Protein AF-E4XMS1-F1 (afdb_monomer_lite)

Sequence (195 aa):
MADVSLVQVGYAREIDSVFHARCTISLITLDEDVIEHDEHTQIPEIAPVKNILFDCGAAHESKAISETIIAVGRDISCGEQFR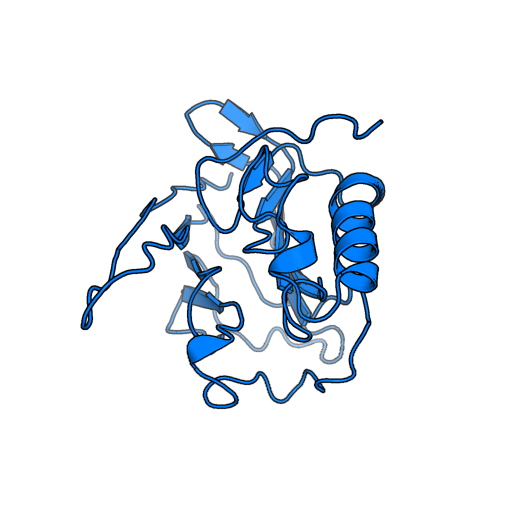NPRMLPSDKAIGACLLRLSNETITIKYITTPGHTGGCCSLIIEGALRFDFKKYDKFAFVGDLWDEKDDESFYKSLSENPEQSVLSRSYIFNTVKPDLIFPGHGPPFAPQKQY

Secondary structure (DSSP, 8-state):
-EE----EE-----SSS-----BEEEEEEEEEEEEE--SS-SS--S--EEEEEEESSS-----EETTEEEEE---GGGTTTT--TTS-TT---SS-EEEEEE-SSEEEEEEE--SSSTT-EEEEEEEEEEETTEEEEEEEEEETTSSSTTGGGTGGGG-S-HHHHHHHHHHIIIII--SEEEESBS--BPPP---

Radius of gyration: 16.03 Å; chains: 1; bounding box: 50×40×39 Å

pLDDT: mean 71.18, std 19.18, range [32.91, 96.38]

Foldseek 3Di:
DWEFDQPDQADADDDDDDDGQRFGKTKTFGPDWKFWDDPVDPDRPDDTAGIEIETLADADDQDPPPNYGYHYFDHVVVPCPHDDPVQDQPDLDAFQFPIWIDDPFKIWTWGDQAKLGSGFIKIKIAGFYDDPNDTFGIEIEGELLPSDPPCVVPSLVSIPHNPSSVVSVCCCVPPVPGQWYRYRHDDIDGDDDDD

Structure (mmCIF, N/CA/C/O backbone):
data_AF-E4XMS1-F1
#
_entry.id   AF-E4XMS1-F1
#
loop_
_atom_site.group_PDB
_atom_site.id
_atom_site.type_symbol
_atom_site.label_atom_id
_atom_site.label_alt_id
_atom_site.label_comp_id
_atom_site.label_asym_id
_atom_site.label_entity_id
_atom_site.label_seq_id
_atom_site.pdbx_PDB_ins_code
_atom_site.Cartn_x
_atom_site.Cartn_y
_atom_site.Cartn_z
_atom_site.occupancy
_atom_site.B_iso_or_equiv
_atom_site.auth_seq_id
_atom_site.auth_comp_id
_atom_site.auth_asym_id
_atom_site.auth_atom_id
_atom_site.pdbx_PDB_model_num
ATOM 1 N N . MET A 1 1 ? -10.081 2.550 17.731 1.00 57.22 1 MET A N 1
ATOM 2 C CA . MET A 1 1 ? -8.685 2.862 17.321 1.00 57.22 1 MET A CA 1
ATOM 3 C C . MET A 1 1 ? -8.200 1.628 16.570 1.00 57.22 1 MET A C 1
ATOM 5 O O . MET A 1 1 ? -8.840 0.597 16.695 1.00 57.22 1 MET A O 1
ATOM 9 N N . ALA A 1 2 ? -7.183 1.697 15.721 1.00 58.81 2 ALA A N 1
ATOM 10 C CA . ALA A 1 2 ? -6.596 0.469 15.187 1.00 58.81 2 ALA A CA 1
ATOM 11 C C . ALA A 1 2 ? -5.117 0.426 15.521 1.00 58.81 2 ALA A C 1
ATOM 13 O O . ALA A 1 2 ? -4.379 1.379 15.246 1.00 58.81 2 ALA A O 1
ATOM 14 N N . ASP A 1 3 ? -4.711 -0.672 16.151 1.00 61.59 3 ASP A N 1
ATOM 15 C CA . ASP A 1 3 ? -3.330 -0.895 16.530 1.00 61.59 3 ASP A CA 1
ATOM 16 C C . ASP A 1 3 ? -2.628 -1.717 15.457 1.00 61.59 3 ASP A C 1
ATOM 18 O O . ASP A 1 3 ? -2.758 -2.937 15.350 1.00 61.59 3 ASP A O 1
ATOM 22 N N . VAL A 1 4 ? -1.856 -1.027 14.630 1.00 58.81 4 VAL A N 1
ATOM 23 C CA . VAL A 1 4 ? -1.115 -1.686 13.566 1.00 58.81 4 VAL A CA 1
ATOM 24 C C . VAL A 1 4 ? 0.176 -2.237 14.159 1.00 58.81 4 VAL A C 1
ATOM 26 O O . VAL A 1 4 ? 1.177 -1.534 14.295 1.00 58.81 4 VAL A O 1
ATOM 29 N N . SER A 1 5 ? 0.145 -3.513 14.531 1.00 57.50 5 SER A N 1
ATOM 30 C CA . SER A 1 5 ? 1.318 -4.234 15.019 1.00 57.50 5 SER A CA 1
ATOM 31 C C . SER A 1 5 ? 2.021 -4.946 13.870 1.00 57.50 5 SER A C 1
ATOM 33 O O . SER A 1 5 ? 1.599 -6.027 13.475 1.00 57.50 5 SER A O 1
ATOM 35 N N . LEU A 1 6 ? 3.130 -4.390 13.368 1.00 55.03 6 LEU A N 1
ATOM 36 C CA . LEU A 1 6 ? 4.002 -5.118 12.441 1.00 55.03 6 LEU A CA 1
ATOM 37 C C . LEU A 1 6 ? 4.484 -6.416 13.098 1.00 55.03 6 LEU A C 1
ATOM 39 O O . LEU A 1 6 ? 5.360 -6.396 13.961 1.00 55.03 6 LEU A O 1
ATOM 43 N N . VAL A 1 7 ? 3.911 -7.546 12.686 1.00 49.44 7 VAL A N 1
ATOM 44 C CA . VAL A 1 7 ? 4.280 -8.856 13.232 1.00 49.44 7 VAL A CA 1
ATOM 45 C C . VAL A 1 7 ? 5.653 -9.311 12.763 1.00 49.44 7 VAL A C 1
ATOM 47 O O . VAL A 1 7 ? 6.316 -10.026 13.512 1.00 49.44 7 VAL A O 1
ATOM 50 N N . GLN A 1 8 ? 6.131 -8.877 11.588 1.00 49.09 8 GLN A N 1
ATOM 51 C CA . GLN A 1 8 ? 7.451 -9.297 11.134 1.00 49.09 8 GLN A CA 1
ATOM 52 C C . GLN A 1 8 ? 8.096 -8.390 10.075 1.00 49.09 8 GLN A C 1
ATOM 54 O O . GLN A 1 8 ? 7.678 -8.328 8.924 1.00 49.09 8 GLN A O 1
ATOM 59 N N . VAL A 1 9 ? 9.233 -7.785 10.426 1.00 48.50 9 VAL A N 1
ATOM 60 C CA . VAL A 1 9 ? 10.194 -7.284 9.434 1.00 48.50 9 VAL A CA 1
ATOM 61 C C . VAL A 1 9 ? 11.164 -8.429 9.111 1.00 48.50 9 VAL A C 1
ATOM 63 O O . VAL A 1 9 ? 12.131 -8.649 9.838 1.00 48.50 9 VA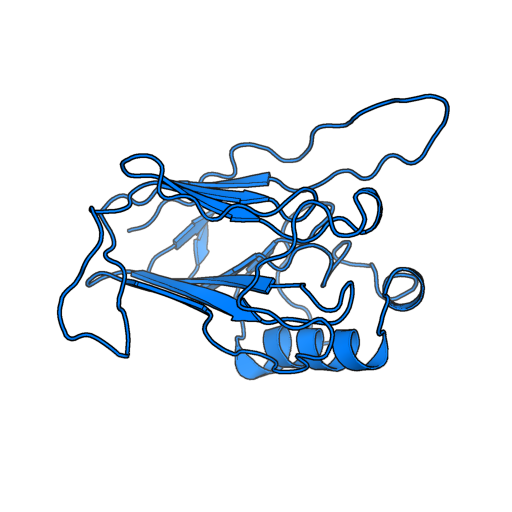L A O 1
ATOM 66 N N . GLY A 1 10 ? 10.881 -9.176 8.038 1.00 39.59 10 GLY A N 1
ATOM 67 C CA . GLY A 1 10 ? 11.810 -10.113 7.394 1.00 39.59 10 GLY A CA 1
ATOM 68 C C . GLY A 1 10 ? 11.642 -11.606 7.712 1.00 39.59 10 GLY A C 1
ATOM 69 O O . GLY A 1 10 ? 11.703 -12.030 8.866 1.00 39.59 10 GLY A O 1
ATOM 70 N N . TYR A 1 11 ? 11.564 -12.432 6.663 1.00 38.59 11 TYR A N 1
ATOM 71 C CA . TYR A 1 11 ? 12.131 -13.787 6.651 1.00 38.59 11 TYR A CA 1
ATOM 72 C C . TYR A 1 11 ? 12.773 -14.077 5.290 1.00 38.59 11 TYR A C 1
ATOM 74 O O . TYR A 1 11 ? 12.266 -13.660 4.254 1.00 38.59 11 TYR A O 1
ATOM 82 N N . ALA A 1 12 ? 13.912 -14.765 5.323 1.00 35.97 12 ALA A N 1
ATOM 83 C CA . ALA A 1 12 ? 14.720 -15.141 4.171 1.00 35.97 12 ALA A CA 1
ATOM 84 C C . ALA A 1 12 ? 14.426 -16.590 3.759 1.00 35.97 12 ALA A C 1
ATOM 86 O O . ALA A 1 12 ? 14.135 -17.429 4.616 1.00 35.97 12 ALA A O 1
ATOM 87 N N . ARG A 1 13 ? 14.591 -16.914 2.472 1.00 34.00 13 ARG A N 1
ATOM 88 C CA . ARG A 1 13 ? 14.768 -18.300 2.026 1.00 34.00 13 ARG A CA 1
ATOM 89 C C . ARG A 1 13 ? 16.042 -18.408 1.197 1.00 34.00 13 ARG A C 1
ATOM 91 O O . ARG A 1 13 ? 16.226 -17.669 0.239 1.00 34.00 13 ARG A O 1
ATOM 98 N N . GLU A 1 14 ? 16.911 -19.328 1.591 1.00 34.19 14 GLU A N 1
ATOM 99 C CA . GLU A 1 14 ? 18.145 -19.669 0.889 1.00 34.19 14 GLU A CA 1
ATOM 100 C C . GLU A 1 14 ? 17.889 -20.917 0.030 1.00 34.19 14 GLU A C 1
ATOM 102 O O . GLU A 1 14 ? 17.485 -21.954 0.559 1.00 34.19 14 GLU A O 1
ATOM 107 N N . ILE A 1 15 ? 18.092 -20.818 -1.287 1.00 37.12 15 ILE A N 1
ATOM 108 C CA . ILE A 1 15 ? 18.309 -21.971 -2.172 1.00 37.12 15 ILE A CA 1
ATOM 109 C C . ILE A 1 15 ? 19.440 -21.580 -3.130 1.00 37.12 15 ILE A C 1
ATOM 111 O O . ILE A 1 15 ? 19.281 -20.673 -3.940 1.00 37.12 15 ILE A O 1
ATOM 115 N N . ASP A 1 16 ? 20.589 -22.238 -2.992 1.00 34.84 16 ASP A N 1
ATOM 116 C CA . ASP A 1 16 ? 21.657 -22.329 -3.996 1.00 34.84 16 ASP A CA 1
ATOM 117 C C . ASP A 1 16 ? 22.182 -21.007 -4.612 1.00 34.84 16 ASP A C 1
ATOM 119 O O . ASP A 1 16 ? 22.499 -20.937 -5.797 1.00 34.84 16 ASP A O 1
ATOM 123 N N . SER A 1 17 ? 22.414 -20.000 -3.760 1.00 42.84 17 SER A N 1
ATOM 124 C CA . SER A 1 17 ? 23.360 -18.870 -3.918 1.00 42.84 17 SER A CA 1
ATOM 125 C C . SER A 1 17 ? 23.110 -17.753 -4.967 1.00 42.84 17 SER A C 1
ATOM 127 O O . SER A 1 17 ? 23.366 -17.949 -6.147 1.00 42.84 17 SER A O 1
ATOM 129 N N . VAL A 1 18 ? 22.792 -16.478 -4.663 1.00 37.78 18 VAL A N 1
ATOM 130 C CA . VAL A 1 18 ? 22.335 -15.733 -3.464 1.00 37.78 18 VAL A CA 1
ATOM 131 C C . VAL A 1 18 ? 21.665 -14.427 -3.972 1.00 37.78 18 VAL A C 1
ATOM 133 O O . VAL A 1 18 ? 22.356 -13.559 -4.503 1.00 37.78 18 VAL A O 1
ATOM 136 N N . PHE A 1 19 ? 20.360 -14.231 -3.749 1.00 32.91 19 PHE A N 1
ATOM 137 C CA . PHE A 1 19 ? 19.740 -12.899 -3.620 1.00 32.91 19 PHE A CA 1
ATOM 138 C C . PHE A 1 19 ? 18.973 -12.890 -2.295 1.00 32.91 19 PHE A C 1
ATOM 140 O O . PHE A 1 19 ? 18.132 -13.753 -2.060 1.00 32.91 19 PHE A O 1
ATOM 147 N N . HIS A 1 20 ? 19.314 -11.969 -1.392 1.00 38.94 20 HIS A N 1
ATOM 148 C CA . HIS A 1 20 ? 18.635 -11.806 -0.105 1.00 38.94 20 HIS A CA 1
ATOM 149 C C . HIS A 1 20 ? 17.681 -10.614 -0.201 1.00 38.94 20 HIS A C 1
ATOM 151 O O . HIS A 1 20 ? 18.044 -9.502 0.178 1.00 38.94 20 HIS A O 1
ATOM 157 N N . ALA A 1 21 ? 16.464 -10.849 -0.689 1.00 42.72 21 ALA A N 1
ATOM 158 C CA . ALA A 1 21 ? 15.380 -9.878 -0.587 1.00 42.72 21 ALA A CA 1
ATOM 159 C C . ALA A 1 21 ? 14.766 -9.979 0.820 1.00 42.72 21 ALA A C 1
ATOM 161 O O . ALA A 1 21 ? 14.276 -11.035 1.222 1.00 42.72 21 ALA A O 1
ATOM 162 N N . ARG A 1 22 ? 14.848 -8.914 1.624 1.00 55.06 22 ARG A N 1
ATOM 163 C CA . ARG A 1 22 ? 14.223 -8.863 2.957 1.00 55.06 22 ARG A CA 1
ATOM 164 C C . ARG A 1 22 ? 12.801 -8.336 2.809 1.00 55.06 22 ARG A C 1
ATOM 166 O O . ARG A 1 22 ? 12.632 -7.127 2.822 1.00 55.06 22 ARG A O 1
ATOM 173 N N . CYS A 1 23 ? 11.801 -9.193 2.629 1.00 61.78 23 CYS A N 1
ATOM 174 C CA . CYS A 1 23 ? 10.417 -8.738 2.426 1.00 61.78 23 CYS A CA 1
ATOM 175 C C . CYS A 1 23 ? 9.747 -8.285 3.739 1.00 61.78 23 CYS A C 1
ATOM 177 O O . CYS A 1 23 ? 9.990 -8.860 4.808 1.00 61.78 23 CYS A O 1
ATOM 179 N N . THR A 1 24 ? 8.884 -7.275 3.656 1.00 66.25 24 THR A N 1
ATOM 180 C CA . THR A 1 24 ? 8.076 -6.758 4.767 1.00 66.25 24 THR A CA 1
ATOM 181 C C . THR A 1 24 ? 6.725 -7.474 4.836 1.00 66.25 24 THR A C 1
ATOM 183 O O . THR A 1 24 ? 5.858 -7.270 3.991 1.00 66.25 24 THR A O 1
ATOM 186 N N . ILE A 1 25 ? 6.488 -8.259 5.891 1.00 67.44 25 ILE A N 1
ATOM 187 C CA . ILE A 1 25 ? 5.172 -8.865 6.142 1.00 67.44 25 ILE A CA 1
ATOM 188 C C . ILE A 1 25 ? 4.492 -8.109 7.281 1.00 67.44 25 ILE A C 1
ATOM 190 O O . ILE A 1 25 ? 4.973 -8.040 8.412 1.00 67.44 25 ILE A O 1
ATOM 194 N N . SER A 1 26 ? 3.336 -7.534 6.991 1.00 71.56 26 SER A N 1
ATOM 195 C CA . SER A 1 26 ? 2.603 -6.700 7.936 1.00 71.56 26 SER A CA 1
ATOM 196 C C . SER A 1 26 ? 1.358 -7.431 8.411 1.00 71.56 26 SER A C 1
ATOM 198 O O . SER A 1 26 ? 0.461 -7.684 7.620 1.00 71.56 26 SER A O 1
ATOM 200 N N . LEU A 1 27 ? 1.269 -7.743 9.704 1.00 73.50 27 LEU A N 1
ATOM 201 C CA . LEU A 1 27 ? -0.032 -8.010 10.313 1.00 73.50 27 LEU A CA 1
ATOM 202 C C . LEU A 1 27 ? -0.633 -6.673 10.745 1.00 73.50 27 LEU A C 1
ATOM 204 O O . LEU A 1 27 ? 0.050 -5.804 11.276 1.00 73.50 27 LEU A O 1
ATOM 208 N N . ILE A 1 28 ? -1.919 -6.505 10.518 1.00 76.06 28 ILE A N 1
ATOM 209 C CA . ILE A 1 28 ? -2.708 -5.388 11.008 1.00 76.06 28 ILE A CA 1
ATOM 210 C C . ILE A 1 28 ? -3.808 -6.001 11.854 1.00 76.06 28 ILE A C 1
ATOM 212 O O . ILE A 1 28 ? -4.595 -6.803 11.353 1.00 76.06 28 ILE A O 1
ATOM 216 N N . THR A 1 29 ? -3.865 -5.627 13.126 1.00 75.88 29 THR A N 1
ATOM 217 C CA . THR A 1 29 ? -4.935 -6.045 14.029 1.00 75.88 29 THR A CA 1
ATOM 218 C C . THR A 1 29 ? -5.820 -4.845 14.314 1.00 75.88 29 THR A C 1
ATOM 220 O O . THR A 1 29 ? -5.353 -3.750 14.618 1.00 75.88 29 THR A O 1
ATOM 223 N N . LEU A 1 30 ? -7.120 -5.037 14.167 1.00 74.56 30 LEU A N 1
ATOM 224 C CA . LEU A 1 30 ? -8.112 -4.004 14.400 1.00 74.56 30 LEU A CA 1
ATOM 225 C C . LEU A 1 30 ? -8.716 -4.212 15.792 1.00 74.56 30 LEU A C 1
ATOM 227 O O . LEU A 1 30 ? -8.985 -5.348 16.195 1.00 74.56 30 LEU A O 1
ATOM 231 N N . ASP A 1 31 ? -8.928 -3.122 16.536 1.00 72.62 31 ASP A N 1
ATOM 232 C CA . ASP A 1 31 ? -9.604 -3.205 17.842 1.00 72.62 31 ASP A CA 1
ATOM 233 C C . ASP A 1 31 ? -11.084 -3.578 17.667 1.00 72.62 31 ASP A C 1
ATOM 235 O O . ASP A 1 31 ? -11.686 -4.222 18.528 1.00 72.62 31 ASP A O 1
ATOM 239 N N . GLU A 1 32 ? -11.651 -3.173 16.533 1.00 74.06 32 GLU A N 1
ATOM 240 C CA . GLU A 1 32 ? -13.040 -3.355 16.143 1.00 74.06 32 GLU A CA 1
ATOM 241 C C . GLU A 1 32 ? -13.106 -4.034 14.782 1.00 74.06 32 GLU A C 1
ATOM 243 O O . GLU A 1 32 ? -12.250 -3.820 13.920 1.00 74.06 32 GLU A O 1
ATOM 248 N N . ASP A 1 33 ? -14.160 -4.814 14.582 1.00 78.50 33 ASP A N 1
ATOM 249 C CA . ASP A 1 33 ? -14.379 -5.503 13.324 1.00 78.50 33 ASP A CA 1
ATOM 250 C C . ASP A 1 33 ? -14.635 -4.504 12.187 1.00 78.50 33 ASP A C 1
ATOM 252 O O . ASP A 1 33 ? -15.257 -3.450 12.370 1.00 78.50 33 ASP A O 1
ATOM 256 N N . VAL A 1 34 ? -14.176 -4.855 10.989 1.00 74.00 34 VAL A N 1
ATOM 257 C CA . VAL A 1 34 ? -14.535 -4.171 9.743 1.00 74.00 34 VAL A CA 1
ATOM 258 C C . VAL A 1 34 ? -15.306 -5.106 8.832 1.00 74.00 34 VAL A C 1
ATOM 260 O O . VAL A 1 34 ? -15.140 -6.326 8.877 1.00 74.00 34 VAL A O 1
ATOM 263 N N . ILE A 1 35 ? -16.154 -4.517 7.996 1.00 77.56 35 ILE A N 1
ATOM 264 C CA . ILE A 1 35 ? -17.028 -5.249 7.084 1.00 77.56 35 ILE A CA 1
ATOM 265 C C . ILE A 1 35 ? -16.657 -4.868 5.655 1.00 77.56 35 ILE A C 1
ATOM 267 O O . ILE A 1 35 ? -16.342 -3.708 5.375 1.00 77.56 35 ILE A O 1
ATOM 271 N N . GLU A 1 36 ? -16.673 -5.851 4.760 1.00 73.75 36 GLU A N 1
ATOM 272 C CA . GLU A 1 36 ? -16.479 -5.620 3.333 1.00 73.75 36 GLU A CA 1
ATOM 273 C C . GLU A 1 36 ? -17.687 -4.919 2.715 1.00 73.75 36 GLU A C 1
ATOM 275 O O . GLU A 1 36 ? -18.839 -5.302 2.930 1.00 73.75 36 GLU A O 1
ATOM 280 N N . HIS A 1 37 ? -17.406 -3.885 1.928 1.00 67.88 37 HIS A N 1
ATOM 281 C CA . HIS A 1 37 ? -18.397 -3.188 1.129 1.00 67.88 37 HIS A CA 1
ATOM 282 C C . HIS A 1 37 ? -18.249 -3.616 -0.329 1.00 67.88 37 HIS A C 1
ATOM 284 O O . HIS A 1 37 ? -17.300 -3.206 -0.997 1.00 67.88 37 HIS A O 1
ATOM 290 N N . ASP A 1 38 ? -19.204 -4.403 -0.825 1.00 59.38 38 ASP A N 1
ATOM 291 C CA . ASP A 1 38 ? -19.369 -4.611 -2.262 1.00 59.38 38 ASP A CA 1
ATOM 292 C C . ASP A 1 38 ? -20.154 -3.420 -2.840 1.00 59.38 38 ASP A C 1
ATOM 294 O O . ASP A 1 38 ? -21.291 -3.147 -2.449 1.00 59.38 38 ASP A O 1
ATOM 298 N N . GLU A 1 39 ? -19.542 -2.670 -3.759 1.00 51.91 39 GLU A N 1
ATOM 299 C CA . GLU A 1 39 ? -20.195 -1.535 -4.424 1.00 51.91 39 GLU A CA 1
ATOM 300 C C . GLU A 1 39 ? -21.323 -1.982 -5.380 1.00 51.91 39 GLU A C 1
ATOM 302 O O . GLU A 1 39 ? -22.143 -1.159 -5.800 1.00 51.91 39 GLU A O 1
ATOM 307 N N . HIS A 1 40 ? -21.414 -3.278 -5.700 1.00 48.06 40 HI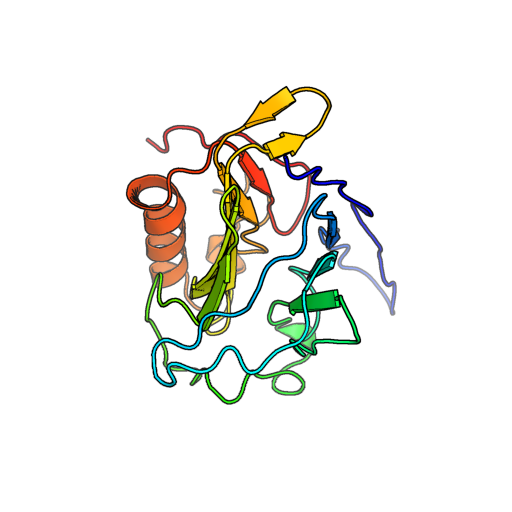S A N 1
ATOM 308 C CA . HIS A 1 40 ? -22.399 -3.856 -6.615 1.00 48.06 40 HIS A CA 1
ATOM 309 C C . HIS A 1 40 ? -23.563 -4.577 -5.925 1.00 48.06 40 HIS A C 1
ATOM 311 O O . HIS A 1 40 ? -24.628 -4.711 -6.534 1.00 48.06 40 HIS A O 1
ATOM 317 N N . THR A 1 41 ? -23.428 -4.981 -4.660 1.00 40.97 41 THR A N 1
ATOM 318 C CA . THR A 1 41 ? -24.507 -5.631 -3.902 1.00 40.97 41 THR A CA 1
ATOM 319 C C . THR A 1 41 ? -24.695 -4.965 -2.543 1.00 40.97 41 THR A C 1
ATOM 321 O O . THR A 1 41 ? -23.795 -4.955 -1.715 1.00 40.97 41 THR A O 1
ATOM 324 N N . GLN A 1 42 ? -25.901 -4.458 -2.261 1.00 39.94 42 GLN A N 1
ATOM 325 C CA . GLN A 1 42 ? -26.274 -3.833 -0.975 1.00 39.94 42 GLN A CA 1
ATOM 326 C C . GLN A 1 42 ? -26.327 -4.814 0.221 1.00 39.94 42 GLN A C 1
ATOM 328 O O . GLN A 1 42 ? -26.972 -4.532 1.230 1.00 39.94 42 GLN A O 1
ATOM 333 N N . ILE A 1 43 ? -25.694 -5.980 0.115 1.00 40.00 43 ILE A N 1
ATOM 334 C CA . ILE A 1 43 ? -25.664 -7.014 1.145 1.00 40.00 43 ILE A CA 1
ATOM 335 C C . ILE A 1 43 ? -24.197 -7.164 1.564 1.00 40.00 43 ILE A C 1
ATOM 337 O O . ILE A 1 43 ? -23.381 -7.518 0.716 1.00 40.00 43 ILE A O 1
ATOM 341 N N . PRO A 1 44 ? -23.831 -6.893 2.830 1.00 47.66 44 PRO A N 1
ATOM 342 C CA . PRO A 1 44 ? -22.494 -7.203 3.314 1.00 47.66 44 PRO A CA 1
ATOM 343 C C . PRO A 1 44 ? -22.379 -8.728 3.389 1.00 47.66 44 PRO A C 1
ATOM 345 O O . PRO A 1 44 ? -22.926 -9.359 4.291 1.00 47.66 44 PRO A O 1
ATOM 348 N N . GLU A 1 45 ? -21.749 -9.336 2.387 1.00 50.28 45 GLU A N 1
ATOM 349 C CA . GLU A 1 45 ? -21.737 -10.794 2.218 1.00 50.28 45 GLU A CA 1
ATOM 350 C C . GLU A 1 45 ? -20.656 -11.506 3.053 1.00 50.28 45 GLU A C 1
ATOM 352 O O . GLU A 1 45 ? -20.493 -12.720 2.943 1.00 50.28 45 GLU A O 1
ATOM 357 N N . ILE A 1 46 ? -19.894 -10.789 3.891 1.00 55.91 46 ILE A N 1
ATOM 358 C CA . ILE A 1 46 ? -18.674 -11.338 4.503 1.00 55.91 46 ILE A CA 1
ATOM 359 C C . ILE A 1 46 ? -18.636 -11.117 6.017 1.00 55.91 46 ILE A C 1
ATOM 361 O O . ILE A 1 46 ? -19.066 -10.091 6.543 1.00 55.91 46 ILE A O 1
ATOM 365 N N . ALA A 1 47 ? -18.130 -12.142 6.709 1.00 61.03 47 ALA A N 1
ATOM 366 C CA . ALA A 1 47 ? -17.922 -12.166 8.149 1.00 61.03 47 ALA A CA 1
ATOM 367 C C . ALA A 1 47 ? -17.021 -11.002 8.611 1.00 61.03 47 ALA A C 1
ATOM 369 O O . ALA A 1 47 ? -16.114 -10.616 7.873 1.00 61.03 47 ALA A O 1
ATOM 370 N N . PRO A 1 48 ? -17.238 -10.469 9.826 1.00 70.19 48 PRO A N 1
ATOM 371 C CA . PRO A 1 48 ? -16.388 -9.432 10.402 1.00 70.19 48 PRO A CA 1
ATOM 372 C C . PRO A 1 48 ? -14.903 -9.804 10.314 1.00 70.19 48 PRO A C 1
ATOM 374 O O . PRO A 1 48 ? -14.514 -10.939 10.599 1.00 70.19 48 PRO A O 1
ATOM 377 N N . VAL A 1 49 ? -14.079 -8.844 9.895 1.00 72.06 49 VAL A N 1
ATOM 378 C CA . VAL A 1 49 ? -12.627 -9.002 9.769 1.00 72.06 49 VAL A CA 1
ATOM 379 C C . VAL A 1 49 ? -11.946 -8.224 10.876 1.00 72.06 49 VAL A C 1
ATOM 381 O O . VAL A 1 49 ? -12.233 -7.049 11.090 1.00 72.06 49 VAL A O 1
ATOM 384 N N . LYS A 1 50 ? -10.995 -8.878 11.537 1.00 76.50 50 LYS A N 1
ATOM 385 C CA . LYS A 1 50 ? -10.235 -8.320 12.653 1.00 76.50 50 LYS A CA 1
ATOM 386 C C . LYS A 1 50 ? -8.736 -8.282 12.395 1.00 76.50 50 LYS A C 1
ATOM 388 O O . LYS A 1 50 ? -8.031 -7.451 12.960 1.00 76.50 50 LYS A O 1
ATOM 393 N N . ASN A 1 51 ? -8.247 -9.167 11.532 1.00 73.44 51 ASN A N 1
ATOM 394 C CA . ASN A 1 51 ? -6.833 -9.278 11.209 1.00 73.44 51 ASN A CA 1
ATOM 395 C C . ASN A 1 51 ? -6.618 -9.142 9.704 1.00 73.44 51 ASN A C 1
ATOM 397 O O . ASN A 1 51 ? -7.388 -9.677 8.908 1.00 73.44 51 ASN A O 1
ATOM 401 N N . ILE A 1 52 ? -5.553 -8.457 9.303 1.00 73.19 52 ILE A N 1
ATOM 402 C CA . ILE A 1 52 ? -5.127 -8.384 7.908 1.00 73.19 52 ILE A CA 1
ATOM 403 C C . ILE A 1 52 ? -3.652 -8.731 7.834 1.00 73.19 52 ILE A C 1
ATOM 405 O O . ILE A 1 52 ? -2.830 -8.046 8.431 1.00 73.19 52 ILE A O 1
ATOM 409 N N . LEU A 1 53 ? -3.314 -9.785 7.103 1.00 71.62 53 LEU A N 1
ATOM 410 C CA . LEU A 1 53 ? -1.938 -10.142 6.793 1.00 71.62 53 LEU A CA 1
ATOM 411 C C . LEU A 1 53 ? -1.601 -9.610 5.403 1.00 71.62 53 LEU A C 1
ATOM 413 O O . LEU A 1 53 ? -2.138 -10.101 4.415 1.00 71.62 53 LEU A O 1
ATOM 417 N N . PHE A 1 54 ? -0.727 -8.613 5.331 1.00 71.75 54 PHE A N 1
ATOM 418 C CA . PHE A 1 54 ? -0.235 -8.037 4.091 1.00 71.75 54 PHE A CA 1
ATOM 419 C C . PHE A 1 54 ? 1.192 -8.507 3.802 1.00 71.75 54 PHE A C 1
ATOM 421 O O . PHE A 1 54 ? 2.103 -8.200 4.570 1.00 71.75 54 PHE A O 1
ATOM 428 N N . ASP A 1 55 ? 1.388 -9.225 2.700 1.00 67.94 55 ASP A N 1
ATOM 429 C CA . ASP A 1 55 ? 2.708 -9.662 2.237 1.00 67.94 55 ASP A CA 1
ATOM 430 C C . ASP A 1 55 ? 3.020 -8.997 0.892 1.00 67.94 55 ASP A C 1
ATOM 432 O O . ASP A 1 55 ? 2.319 -9.179 -0.106 1.00 67.94 55 ASP A O 1
ATOM 436 N N . CYS A 1 56 ? 4.061 -8.172 0.874 1.00 58.72 56 CYS A N 1
ATOM 437 C CA . CYS A 1 56 ? 4.489 -7.482 -0.332 1.00 58.72 56 CYS A CA 1
ATOM 438 C C . CYS A 1 56 ? 5.283 -8.358 -1.306 1.00 58.72 56 CYS A C 1
ATOM 440 O O . CYS A 1 56 ? 5.368 -7.986 -2.473 1.00 58.72 56 CYS A O 1
ATOM 442 N N . GLY A 1 57 ? 5.847 -9.480 -0.844 1.00 48.97 57 GLY A N 1
ATOM 443 C CA . GLY A 1 57 ? 6.909 -10.205 -1.537 1.00 48.97 57 GLY A CA 1
ATOM 444 C C . GLY A 1 57 ? 6.582 -11.627 -1.998 1.00 48.97 57 GLY A C 1
ATOM 445 O O . GLY A 1 57 ? 7.420 -12.207 -2.680 1.00 48.97 57 GLY A O 1
ATOM 446 N N . ALA A 1 58 ? 5.429 -12.226 -1.666 1.00 40.97 58 ALA A N 1
ATOM 447 C CA . ALA A 1 58 ? 5.146 -13.605 -2.095 1.00 40.97 58 ALA A CA 1
ATOM 448 C C . ALA A 1 58 ? 3.658 -14.016 -2.129 1.00 40.97 58 ALA A C 1
ATOM 450 O O . ALA A 1 58 ? 3.096 -14.337 -1.096 1.00 40.97 58 ALA A O 1
ATOM 451 N N . ALA A 1 59 ? 3.103 -14.195 -3.339 1.00 34.94 59 ALA A N 1
ATOM 452 C CA . ALA A 1 59 ? 1.960 -15.065 -3.703 1.00 34.94 59 ALA A CA 1
ATOM 453 C C . ALA A 1 59 ? 0.515 -14.696 -3.260 1.00 34.94 59 ALA A C 1
ATOM 455 O O . ALA A 1 59 ? 0.114 -14.843 -2.110 1.00 34.94 59 ALA A O 1
ATOM 456 N N . HIS A 1 60 ? -0.341 -14.357 -4.235 1.00 36.72 60 HIS A N 1
ATOM 457 C CA . HIS A 1 60 ? -1.775 -14.125 -4.039 1.00 36.72 60 HIS A CA 1
ATOM 458 C C . HIS A 1 60 ? -2.564 -15.360 -3.555 1.00 36.72 60 HIS A C 1
ATOM 460 O O . HIS A 1 60 ? -2.658 -16.374 -4.243 1.00 36.72 60 HIS A O 1
ATOM 466 N N . GLU A 1 61 ? -3.296 -15.170 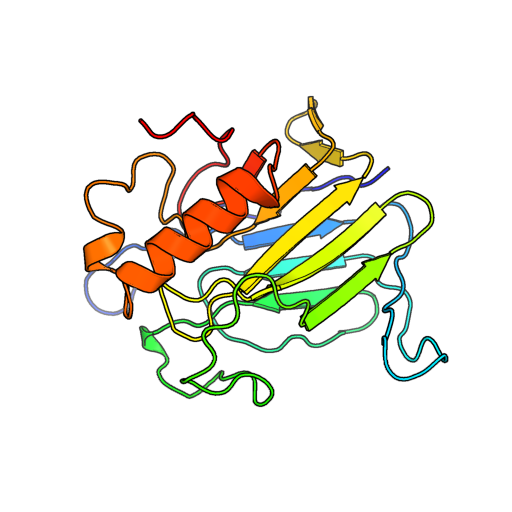-2.461 1.00 35.78 61 GLU A N 1
ATOM 467 C CA . GLU A 1 61 ? -4.710 -15.527 -2.311 1.00 35.78 61 GLU A CA 1
ATOM 468 C C . GLU A 1 61 ? -5.277 -14.554 -1.270 1.00 35.78 61 GLU A C 1
ATOM 470 O O . GLU A 1 61 ? -4.872 -14.601 -0.109 1.00 35.78 61 GLU A O 1
ATOM 475 N N . SER A 1 62 ? -6.205 -13.663 -1.645 1.00 41.94 62 SER A N 1
ATOM 476 C CA . SER A 1 62 ? -6.985 -12.958 -0.627 1.00 41.94 62 SER A CA 1
ATOM 477 C C . SER A 1 62 ? -8.107 -13.851 -0.153 1.00 41.94 62 SER A C 1
ATOM 479 O O . SER A 1 62 ? -9.231 -13.798 -0.650 1.00 41.94 62 SER A O 1
ATOM 481 N N . LYS A 1 63 ? -7.769 -14.741 0.772 1.00 40.84 63 LYS A N 1
ATOM 482 C CA . LYS A 1 63 ? -8.744 -15.610 1.402 1.00 40.84 63 LYS A CA 1
ATOM 483 C C . LYS A 1 63 ? -9.093 -15.035 2.758 1.00 40.84 63 LYS A C 1
ATOM 485 O O . LYS A 1 63 ? -8.231 -14.930 3.628 1.00 40.84 63 LYS A O 1
ATOM 490 N N . ALA A 1 64 ? -10.364 -14.685 2.930 1.00 42.78 64 ALA A N 1
ATOM 491 C CA . ALA A 1 64 ? -10.919 -14.522 4.258 1.00 42.78 64 ALA A CA 1
ATOM 492 C C . ALA A 1 64 ? -10.885 -15.902 4.940 1.00 42.78 64 ALA A C 1
ATOM 494 O O . ALA A 1 64 ? -11.700 -16.776 4.641 1.00 42.78 64 ALA A O 1
ATOM 495 N N . ILE A 1 65 ? -9.897 -16.142 5.799 1.00 43.56 65 ILE A N 1
ATOM 496 C CA . ILE A 1 65 ? -9.871 -17.310 6.682 1.00 43.56 65 ILE A CA 1
ATOM 497 C C . ILE A 1 65 ? -10.392 -16.784 8.010 1.00 43.56 65 ILE A C 1
ATOM 499 O O . ILE A 1 65 ? -9.670 -16.044 8.663 1.00 43.56 65 ILE A O 1
ATOM 503 N N . SER A 1 66 ? -11.665 -17.069 8.316 1.00 48.03 66 SER A N 1
ATOM 504 C CA . SER A 1 66 ? -12.418 -16.656 9.521 1.00 48.03 66 SER A CA 1
ATOM 505 C C . SER A 1 66 ? -11.768 -15.527 10.345 1.00 48.03 66 SER A C 1
ATOM 507 O O . SER A 1 66 ? -10.823 -15.776 11.093 1.00 48.03 66 SER A O 1
ATOM 509 N N . GLU A 1 67 ? -12.292 -14.304 10.213 1.00 56.56 67 GLU A N 1
ATOM 510 C CA . GLU A 1 67 ? -11.810 -13.064 10.860 1.00 56.56 67 GLU A CA 1
ATOM 511 C C . GLU A 1 67 ? -10.465 -12.508 10.350 1.00 56.56 67 GLU A C 1
ATOM 513 O O . GLU A 1 67 ? -10.017 -11.462 10.828 1.00 56.56 67 GLU A O 1
ATOM 518 N N . THR A 1 68 ? -9.822 -13.149 9.367 1.00 55.97 68 THR A N 1
ATOM 519 C CA . THR A 1 68 ? -8.543 -12.693 8.794 1.00 55.97 68 THR A CA 1
ATOM 520 C C . THR A 1 68 ? -8.622 -12.518 7.285 1.00 55.97 68 THR A C 1
ATOM 522 O O . THR A 1 68 ? -8.980 -13.463 6.590 1.00 55.97 68 THR A O 1
ATOM 525 N N . ILE A 1 69 ? -8.218 -11.356 6.767 1.00 63.53 69 ILE A N 1
ATOM 526 C CA . ILE A 1 69 ? -7.945 -11.150 5.340 1.00 63.53 69 ILE A CA 1
ATOM 527 C C . ILE A 1 69 ? -6.455 -11.315 5.079 1.00 63.53 69 ILE A C 1
ATOM 529 O O . ILE A 1 69 ? -5.617 -10.727 5.753 1.00 63.53 69 ILE A O 1
ATOM 533 N N . ILE A 1 70 ? -6.124 -12.091 4.061 1.00 57.94 70 ILE A N 1
ATOM 534 C CA . ILE A 1 70 ? -4.769 -12.175 3.522 1.00 57.94 70 ILE A CA 1
ATOM 535 C C . ILE A 1 70 ? -4.732 -11.244 2.298 1.00 57.94 70 ILE A C 1
ATOM 537 O O . ILE A 1 70 ? -5.652 -11.255 1.492 1.00 57.94 70 ILE A O 1
ATOM 541 N N . ALA A 1 71 ? -3.757 -10.353 2.174 1.00 58.44 71 ALA A N 1
ATOM 542 C CA . ALA A 1 71 ? -3.645 -9.398 1.070 1.00 58.44 71 ALA A CA 1
ATOM 543 C C . ALA A 1 71 ? -2.211 -9.433 0.551 1.00 58.44 71 ALA A C 1
ATOM 545 O O . ALA A 1 71 ? -1.292 -9.006 1.236 1.00 58.44 71 ALA A O 1
ATOM 546 N N . VAL A 1 72 ? -1.995 -9.991 -0.636 1.00 56.22 72 VAL A N 1
ATOM 547 C CA . VAL A 1 72 ? -0.643 -10.390 -1.046 1.00 56.22 72 VAL A CA 1
ATOM 548 C C . VAL A 1 72 ? -0.320 -9.914 -2.454 1.00 56.22 72 VAL A C 1
ATOM 550 O O . VAL A 1 72 ? -1.200 -9.895 -3.318 1.00 56.22 72 VAL A O 1
ATOM 553 N N . GLY A 1 73 ? 0.925 -9.484 -2.661 1.00 49.03 73 GLY A N 1
ATOM 554 C CA . GLY A 1 73 ? 1.472 -9.049 -3.946 1.00 49.03 73 GLY A CA 1
ATOM 555 C C . GLY A 1 73 ? 1.872 -10.193 -4.891 1.00 49.03 73 GLY A C 1
ATOM 556 O O . GLY A 1 73 ? 1.808 -11.378 -4.555 1.00 49.03 73 GLY A O 1
ATOM 557 N N . ARG A 1 74 ? 2.306 -9.821 -6.103 1.00 51.34 74 ARG A N 1
ATOM 558 C CA . ARG A 1 74 ? 2.830 -10.746 -7.119 1.00 51.34 74 ARG A CA 1
ATOM 559 C C . ARG A 1 74 ? 4.350 -10.850 -7.008 1.00 51.34 74 ARG A C 1
ATOM 561 O O . ARG A 1 74 ? 5.029 -9.848 -7.191 1.00 51.34 74 ARG A O 1
ATOM 568 N N . ASP A 1 75 ? 4.857 -12.071 -6.844 1.00 52.66 75 ASP A N 1
ATOM 569 C CA . ASP A 1 75 ? 6.282 -12.389 -6.984 1.00 52.66 75 ASP A CA 1
ATOM 570 C C . ASP A 1 75 ? 6.591 -12.825 -8.427 1.00 52.66 75 ASP A C 1
ATOM 572 O O . ASP A 1 75 ? 6.050 -13.822 -8.921 1.00 52.66 75 ASP A O 1
ATOM 576 N N . ILE A 1 76 ? 7.469 -12.077 -9.103 1.00 50.53 76 ILE A N 1
ATOM 577 C CA . ILE A 1 76 ? 7.924 -12.360 -10.474 1.00 50.53 76 ILE A CA 1
ATOM 578 C C . ILE A 1 76 ? 8.621 -13.727 -10.550 1.00 50.53 76 ILE A C 1
ATOM 580 O O . ILE A 1 76 ? 8.490 -14.433 -11.554 1.00 50.53 76 ILE A O 1
ATOM 584 N N . SER A 1 77 ? 9.315 -14.144 -9.486 1.00 49.41 77 SER A N 1
ATOM 585 C CA . SER A 1 77 ? 10.064 -15.404 -9.438 1.00 49.41 77 SER A CA 1
ATOM 586 C C . SER A 1 77 ? 9.160 -16.643 -9.507 1.00 49.41 77 SER A C 1
ATOM 588 O O . SER A 1 77 ? 9.587 -17.703 -9.967 1.00 49.41 77 SER A O 1
ATOM 590 N N . CYS A 1 78 ? 7.880 -16.491 -9.148 1.00 43.12 78 CYS A N 1
ATOM 591 C CA . CYS A 1 78 ? 6.867 -17.548 -9.183 1.00 43.12 78 CYS A CA 1
ATOM 592 C C . CYS A 1 78 ? 6.000 -17.544 -10.468 1.00 43.12 78 CYS A C 1
ATOM 594 O O . CYS A 1 78 ? 5.084 -18.361 -10.611 1.00 43.12 78 CYS A O 1
ATOM 596 N N . GLY A 1 79 ? 6.265 -16.650 -11.429 1.00 51.22 79 GLY A N 1
ATOM 597 C CA . GLY A 1 79 ? 5.589 -16.620 -12.733 1.00 51.22 79 GLY A CA 1
ATOM 598 C C . GLY A 1 79 ? 4.081 -16.309 -12.674 1.00 51.22 79 GLY A C 1
ATOM 599 O O . GLY A 1 79 ? 3.661 -15.272 -12.161 1.00 51.22 79 GLY A O 1
ATOM 600 N N . GLU A 1 80 ? 3.248 -17.171 -13.273 1.00 52.09 80 GLU A N 1
ATOM 601 C CA . GLU A 1 80 ? 1.774 -17.027 -13.323 1.00 52.09 80 GLU A CA 1
ATOM 602 C C . GLU A 1 80 ? 1.044 -17.814 -12.213 1.00 52.09 80 GLU A C 1
ATOM 604 O O . GLU A 1 80 ? -0.185 -17.788 -12.159 1.00 52.09 80 GLU A O 1
ATOM 609 N N . GLN A 1 81 ? 1.761 -18.527 -11.331 1.00 45.72 81 GLN A N 1
ATOM 610 C CA . GLN A 1 81 ? 1.157 -19.486 -10.387 1.00 45.72 81 GLN A CA 1
ATOM 611 C C . GLN A 1 81 ? 0.163 -18.870 -9.394 1.00 45.72 81 GLN A C 1
ATOM 613 O O . GLN A 1 81 ? -0.717 -19.575 -8.911 1.00 45.72 81 GLN A O 1
ATOM 618 N N . PHE A 1 82 ? 0.264 -17.568 -9.125 1.00 47.88 82 PHE A N 1
ATOM 619 C CA . PHE A 1 82 ? -0.542 -16.890 -8.113 1.00 47.88 82 PHE A CA 1
ATOM 620 C C . PHE A 1 82 ? -1.248 -15.654 -8.667 1.00 47.88 82 PHE A C 1
ATOM 622 O O . PHE A 1 82 ? -1.291 -14.630 -8.018 1.00 47.88 82 PHE A O 1
ATOM 629 N N . ARG A 1 83 ? -1.763 -15.663 -9.893 1.00 45.88 83 ARG A N 1
ATOM 630 C CA . ARG A 1 83 ? -2.382 -14.460 -10.475 1.00 45.88 83 ARG A CA 1
ATOM 631 C C . ARG A 1 83 ? -3.817 -14.235 -9.972 1.00 45.88 83 ARG A C 1
ATOM 633 O O . ARG A 1 83 ? -4.647 -15.133 -10.089 1.00 45.88 83 ARG A O 1
ATOM 640 N N . ASN A 1 84 ? -4.149 -13.019 -9.511 1.00 50.84 84 ASN A N 1
ATOM 641 C CA . ASN A 1 84 ? -5.548 -12.638 -9.262 1.00 50.84 84 ASN A CA 1
ATOM 642 C C . ASN A 1 84 ? -6.329 -12.640 -10.594 1.00 50.84 84 ASN A C 1
ATOM 644 O O . ASN A 1 84 ? -6.014 -11.840 -11.477 1.00 50.84 84 ASN A O 1
ATOM 648 N N . PRO A 1 85 ? -7.361 -13.487 -10.765 1.00 52.94 85 PRO A N 1
ATOM 649 C CA . PRO A 1 85 ? -8.073 -13.611 -12.035 1.00 52.94 85 PRO A CA 1
ATOM 650 C C . PRO A 1 85 ? -8.875 -12.356 -12.411 1.00 52.94 85 PRO A C 1
ATOM 652 O O . PRO A 1 85 ? -9.202 -12.187 -13.585 1.00 52.94 85 PRO A O 1
ATOM 655 N N . ARG A 1 86 ? -9.180 -11.469 -11.448 1.00 51.44 86 ARG A N 1
ATOM 656 C CA . ARG A 1 86 ? -9.849 -10.179 -11.699 1.00 51.44 86 ARG A CA 1
ATOM 657 C C . ARG A 1 86 ? -8.914 -9.140 -12.324 1.00 51.44 86 ARG A C 1
ATOM 659 O O . ARG A 1 86 ? -9.401 -8.200 -12.940 1.00 51.44 86 ARG A O 1
ATOM 666 N N . MET A 1 87 ? -7.597 -9.312 -12.194 1.00 48.94 87 MET A N 1
ATOM 667 C CA . MET A 1 87 ? -6.600 -8.423 -12.787 1.00 48.94 87 MET A CA 1
ATOM 668 C C . MET A 1 87 ? -6.042 -9.039 -14.069 1.00 48.94 87 MET A C 1
ATOM 670 O O . MET A 1 87 ? -5.404 -10.099 -14.076 1.00 48.94 87 MET A O 1
ATOM 674 N N . LEU A 1 88 ? -6.279 -8.361 -15.190 1.00 51.25 88 LEU A N 1
ATOM 675 C CA . LEU A 1 88 ? -5.629 -8.716 -16.445 1.00 51.25 88 LEU A CA 1
ATOM 676 C C . LEU A 1 88 ? -4.183 -8.169 -16.437 1.00 51.25 88 LEU A C 1
ATOM 678 O O . LEU A 1 88 ? -3.968 -7.068 -15.948 1.00 51.25 88 LEU A O 1
ATOM 682 N N . PRO A 1 89 ? -3.191 -8.866 -17.023 1.00 47.59 89 PRO A N 1
ATOM 683 C CA . PRO A 1 89 ? -1.793 -8.433 -17.139 1.00 47.59 89 PRO A CA 1
ATOM 684 C C . PRO A 1 89 ? -1.622 -7.097 -17.866 1.00 47.59 89 PRO A C 1
ATOM 686 O O . PRO A 1 89 ? -0.551 -6.502 -17.843 1.00 47.59 89 PRO A O 1
ATOM 689 N N . SER A 1 90 ? -2.677 -6.648 -18.547 1.00 51.25 90 SER A N 1
ATOM 690 C CA . SER A 1 90 ? -2.774 -5.369 -19.238 1.00 51.25 90 SER A CA 1
ATOM 691 C C . SER A 1 90 ? -3.472 -4.275 -18.425 1.00 51.25 90 SER A C 1
ATOM 693 O O . SER A 1 90 ? -3.657 -3.181 -18.958 1.00 51.25 90 SER A O 1
ATOM 695 N N . ASP A 1 91 ? -3.923 -4.551 -17.199 1.00 60.84 91 ASP A N 1
ATOM 696 C CA . ASP A 1 91 ? -4.597 -3.558 -16.373 1.00 60.84 91 ASP A CA 1
ATOM 697 C C . ASP A 1 91 ? -3.580 -2.532 -15.860 1.00 60.84 91 ASP A C 1
ATOM 699 O O . ASP A 1 91 ? -2.662 -2.832 -15.099 1.00 60.84 91 ASP A O 1
ATOM 703 N N . LYS A 1 92 ? -3.720 -1.306 -16.363 1.00 68.94 92 LYS A N 1
ATOM 704 C CA . LYS A 1 92 ? -2.895 -0.146 -16.015 1.00 68.94 92 LYS A CA 1
ATOM 705 C C . LYS A 1 92 ? -3.648 0.820 -15.105 1.00 68.94 92 LYS A C 1
ATOM 707 O O . LYS A 1 92 ? -3.196 1.953 -14.925 1.00 68.94 92 LYS A O 1
ATOM 712 N N . ALA A 1 93 ? -4.813 0.433 -14.584 1.00 84.75 93 ALA A N 1
ATOM 713 C CA . ALA A 1 93 ? -5.557 1.282 -13.674 1.00 84.75 93 ALA A CA 1
ATOM 714 C C . ALA A 1 93 ? -4.708 1.546 -12.428 1.00 84.75 93 ALA A C 1
ATOM 716 O O . ALA A 1 93 ? -4.205 0.621 -11.794 1.00 84.75 93 ALA A O 1
ATOM 717 N N . ILE A 1 94 ? -4.540 2.817 -12.078 1.00 90.00 94 ILE A N 1
ATOM 718 C CA . ILE A 1 94 ? -3.876 3.232 -10.843 1.00 90.00 94 ILE A CA 1
ATOM 719 C C . ILE A 1 94 ? -4.960 3.707 -9.885 1.00 90.00 94 ILE A C 1
ATOM 721 O O . ILE A 1 94 ? -5.769 4.563 -10.244 1.00 90.00 94 ILE A O 1
ATOM 725 N N . GLY A 1 95 ? -4.964 3.165 -8.670 1.00 88.81 95 GLY A N 1
ATOM 726 C CA . GLY A 1 95 ? -5.903 3.555 -7.626 1.00 88.81 95 GLY A CA 1
ATOM 727 C C . GLY A 1 95 ? -7.295 2.942 -7.755 1.00 88.81 95 GLY A C 1
ATOM 728 O O . GLY A 1 95 ? -8.201 3.383 -7.049 1.00 88.81 95 GLY A O 1
ATOM 729 N N . ALA A 1 96 ? -7.494 1.949 -8.630 1.00 86.38 96 ALA A N 1
ATOM 730 C CA . ALA A 1 96 ? -8.756 1.220 -8.675 1.00 86.38 96 ALA A CA 1
ATOM 731 C C . ALA A 1 96 ? -8.919 0.430 -7.373 1.00 86.38 96 ALA A C 1
ATOM 733 O O . ALA A 1 96 ? -8.008 -0.289 -6.967 1.00 86.38 96 ALA A O 1
ATOM 734 N N . CYS A 1 97 ? -10.061 0.592 -6.706 1.00 84.38 97 CYS A N 1
ATOM 735 C CA . CYS A 1 97 ? -10.352 -0.069 -5.440 1.00 84.38 97 CYS A CA 1
ATOM 736 C C . CYS A 1 97 ? -10.828 -1.498 -5.710 1.00 84.38 97 CYS A C 1
ATOM 738 O O . CYS A 1 97 ? -11.906 -1.698 -6.260 1.00 84.38 97 CYS A O 1
ATOM 740 N N . LEU A 1 98 ? -10.008 -2.482 -5.348 1.00 75.94 98 LEU A N 1
ATOM 741 C CA . LEU A 1 98 ? -10.307 -3.906 -5.508 1.00 75.94 98 LEU A CA 1
ATOM 742 C C . LEU A 1 98 ? -11.086 -4.472 -4.320 1.00 75.94 98 LEU A C 1
ATOM 744 O O . LEU A 1 98 ? -11.826 -5.440 -4.474 1.00 75.94 98 LEU A O 1
ATOM 748 N N . LEU A 1 99 ? -10.869 -3.889 -3.141 1.00 75.44 99 LEU A N 1
ATOM 749 C CA . LEU A 1 99 ? -11.506 -4.260 -1.886 1.00 75.44 99 LEU A CA 1
ATOM 750 C C . LEU A 1 99 ? -11.605 -3.022 -1.001 1.00 75.44 99 LEU A C 1
ATOM 752 O O . LEU A 1 99 ? -10.625 -2.285 -0.849 1.00 75.44 99 LEU A O 1
ATOM 756 N N . ARG A 1 100 ? -12.763 -2.836 -0.369 1.00 84.06 100 ARG A N 1
ATOM 757 C CA . ARG A 1 100 ? -12.974 -1.813 0.649 1.00 84.06 100 ARG A CA 1
ATOM 758 C C . ARG A 1 100 ? -13.576 -2.431 1.901 1.00 84.06 100 ARG A C 1
ATOM 760 O O . ARG A 1 100 ? -14.658 -3.003 1.845 1.00 84.06 100 ARG A O 1
ATOM 767 N N . LEU A 1 101 ? -12.906 -2.238 3.030 1.00 83.00 101 LEU A N 1
ATOM 768 C CA . LEU A 1 101 ? -13.424 -2.572 4.352 1.00 83.00 101 LEU A CA 1
ATOM 769 C C . LEU A 1 101 ? -13.574 -1.291 5.157 1.00 83.00 101 LEU A C 1
ATOM 771 O O . LEU A 1 101 ? -12.702 -0.420 5.097 1.00 83.00 101 LEU A O 1
ATOM 775 N N . SER A 1 102 ? -14.635 -1.164 5.937 1.00 85.25 102 SER A N 1
ATOM 776 C CA . SER A 1 102 ? -14.731 -0.052 6.880 1.00 85.25 102 SER A CA 1
ATOM 777 C C . SER A 1 102 ? -15.613 -0.362 8.078 1.00 85.25 102 SER A C 1
ATOM 779 O O . SER A 1 102 ? -16.410 -1.298 8.073 1.00 85.25 102 SER A O 1
ATOM 781 N N . ASN A 1 103 ? -15.443 0.461 9.105 1.00 83.81 103 ASN A N 1
ATOM 782 C CA . ASN A 1 103 ? -16.404 0.679 10.178 1.00 83.81 103 ASN A CA 1
ATOM 783 C C . ASN A 1 103 ? -16.495 2.196 10.454 1.00 83.81 103 ASN A C 1
ATOM 785 O O . ASN A 1 103 ? -16.100 3.005 9.612 1.00 83.81 103 ASN A O 1
ATOM 789 N N . GLU A 1 104 ? -17.018 2.601 11.613 1.00 82.75 104 GLU A N 1
ATOM 790 C CA . GLU A 1 104 ? -17.170 4.021 11.968 1.00 82.75 104 GLU A CA 1
ATOM 791 C C . GLU A 1 104 ? -15.838 4.774 12.140 1.00 82.75 104 GLU A C 1
ATOM 793 O O . GLU A 1 104 ? -15.809 6.001 12.036 1.00 82.75 104 GLU A O 1
ATOM 798 N N . THR A 1 105 ? -14.733 4.070 12.407 1.00 82.56 105 THR A N 1
ATOM 799 C CA . THR A 1 105 ? -13.453 4.679 12.810 1.00 82.56 105 THR A CA 1
ATOM 800 C C . THR A 1 105 ? -12.285 4.393 11.870 1.00 82.56 105 THR A C 1
ATOM 802 O O . THR A 1 105 ? -11.282 5.112 11.924 1.00 82.56 105 THR A O 1
ATOM 805 N N . ILE A 1 106 ? -12.397 3.383 11.002 1.00 86.62 106 ILE A N 1
ATOM 806 C CA . ILE A 1 106 ? -11.346 2.999 10.059 1.00 86.62 106 ILE A CA 1
ATOM 807 C C . ILE A 1 106 ? -11.904 2.679 8.671 1.00 86.62 106 ILE A C 1
ATOM 809 O O . ILE A 1 106 ? -12.996 2.135 8.511 1.00 86.62 106 ILE A O 1
ATOM 813 N N . THR A 1 107 ? -11.122 3.000 7.646 1.00 90.25 107 THR A N 1
ATOM 814 C CA . THR A 1 107 ? -11.326 2.570 6.265 1.00 90.25 107 THR A CA 1
ATOM 815 C C . THR A 1 107 ? -10.055 1.919 5.743 1.00 90.25 107 THR A C 1
ATOM 817 O O . THR A 1 107 ? -8.959 2.451 5.896 1.00 90.25 107 THR A O 1
ATOM 820 N N . ILE A 1 108 ? -10.212 0.780 5.084 1.00 87.56 108 ILE A N 1
ATOM 821 C CA . ILE A 1 108 ? -9.138 -0.014 4.504 1.00 87.56 108 ILE A CA 1
ATOM 822 C C . ILE A 1 108 ? -9.466 -0.217 3.033 1.00 87.56 108 ILE A C 1
ATOM 824 O O . ILE A 1 108 ? -10.566 -0.645 2.688 1.00 87.56 108 ILE A O 1
ATOM 828 N N . LYS A 1 109 ? -8.524 0.118 2.158 1.00 88.50 109 LYS A N 1
ATOM 829 C CA . LYS A 1 109 ? -8.671 -0.014 0.708 1.00 88.50 109 LYS A CA 1
ATOM 830 C C . LYS A 1 109 ? -7.506 -0.815 0.163 1.00 88.50 109 LYS A C 1
ATOM 832 O O . LYS A 1 109 ? -6.357 -0.451 0.390 1.00 88.50 109 LYS A O 1
ATOM 837 N N . TYR A 1 110 ? -7.798 -1.861 -0.592 1.00 82.94 110 TYR A N 1
ATOM 838 C CA . TYR A 1 110 ? -6.807 -2.530 -1.422 1.00 82.94 110 TYR A CA 1
ATOM 839 C C . TYR A 1 110 ? -6.930 -1.968 -2.833 1.00 82.94 110 TYR A C 1
ATOM 841 O O . TYR A 1 110 ? -7.978 -2.104 -3.466 1.00 82.94 110 TYR A O 1
ATOM 849 N N . ILE A 1 111 ? -5.897 -1.272 -3.293 1.00 87.44 111 ILE A N 1
ATOM 850 C CA . ILE A 1 111 ? -5.919 -0.527 -4.551 1.00 87.44 111 ILE A CA 1
ATOM 851 C C . ILE A 1 111 ? -4.869 -1.039 -5.527 1.00 87.44 111 ILE A C 1
ATOM 853 O O . ILE A 1 111 ? -3.820 -1.525 -5.114 1.00 87.44 111 ILE A O 1
ATOM 857 N N . THR A 1 112 ? -5.112 -0.861 -6.820 1.00 86.88 112 THR A N 1
ATOM 858 C CA . THR A 1 112 ? -4.122 -1.161 -7.857 1.00 86.88 112 THR A CA 1
ATOM 859 C C . THR A 1 112 ? -2.989 -0.128 -7.879 1.00 86.88 112 THR A C 1
ATOM 861 O O . THR A 1 112 ? -3.219 1.085 -7.859 1.00 86.88 112 THR A O 1
ATOM 864 N N . THR A 1 113 ? -1.747 -0.599 -7.963 1.00 90.12 113 THR A N 1
ATOM 865 C CA . THR A 1 113 ? -0.525 0.216 -8.073 1.00 90.12 113 THR A CA 1
ATOM 866 C C . THR A 1 113 ? 0.507 -0.452 -8.996 1.00 90.12 113 THR A C 1
ATOM 868 O O . THR A 1 113 ? 1.627 -0.751 -8.576 1.00 90.12 113 THR A O 1
ATOM 871 N N . PRO A 1 114 ? 0.142 -0.725 -10.265 1.00 86.81 114 PRO A N 1
ATOM 872 C CA . PRO A 1 114 ? 1.003 -1.453 -11.193 1.00 86.81 114 PRO A CA 1
ATOM 873 C C . PRO A 1 114 ? 2.313 -0.701 -11.463 1.00 86.81 114 PRO A C 1
ATOM 875 O O . PRO A 1 114 ? 2.359 0.524 -11.480 1.00 86.81 114 PRO A O 1
ATOM 878 N N . GLY A 1 115 ? 3.392 -1.427 -11.732 1.00 85.06 115 GLY A N 1
ATOM 879 C CA . GLY A 1 115 ? 4.695 -0.821 -11.992 1.00 85.06 115 GLY A CA 1
ATOM 880 C C . GLY A 1 115 ? 5.822 -1.815 -11.814 1.00 85.06 115 GLY A C 1
ATOM 881 O O . GLY A 1 115 ? 6.357 -2.311 -12.806 1.00 85.06 115 GLY A O 1
ATOM 882 N N . HIS A 1 116 ? 6.16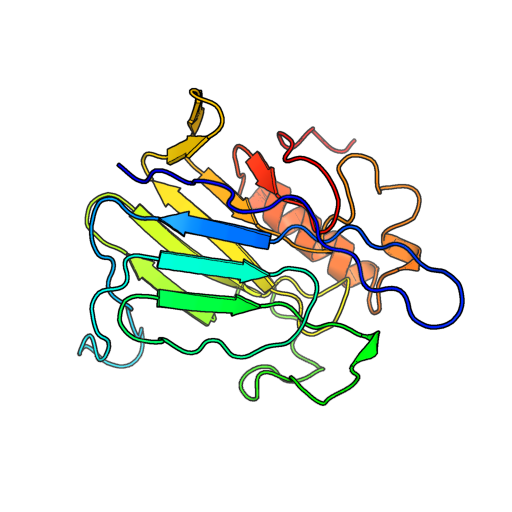2 -2.129 -10.557 1.00 81.75 116 HIS A N 1
ATOM 883 C CA . HIS A 1 116 ? 7.128 -3.190 -10.250 1.00 81.75 116 HIS A CA 1
ATOM 884 C C . HIS A 1 116 ? 6.730 -4.494 -10.961 1.00 81.75 116 HIS A C 1
ATOM 886 O O . HIS A 1 116 ? 7.507 -5.013 -11.756 1.00 81.75 116 HIS A O 1
ATOM 892 N N . THR A 1 117 ? 5.459 -4.887 -10.831 1.00 78.00 117 THR A N 1
ATOM 893 C CA . THR A 1 117 ? 4.772 -5.799 -11.757 1.00 78.00 117 THR A CA 1
ATOM 894 C C . THR A 1 117 ? 3.462 -5.200 -12.254 1.00 78.00 117 THR A C 1
ATOM 896 O O . THR A 1 117 ? 2.917 -4.270 -11.649 1.00 78.00 117 THR A O 1
ATOM 899 N N . GLY A 1 118 ? 2.889 -5.772 -13.314 1.00 73.12 118 GLY A N 1
ATOM 900 C CA . GLY A 1 118 ? 1.522 -5.440 -13.749 1.00 73.12 118 GLY A CA 1
ATOM 901 C C . GLY A 1 118 ? 0.417 -5.768 -12.725 1.00 73.12 118 GLY A C 1
ATOM 902 O O . GLY A 1 118 ? -0.697 -5.278 -12.860 1.00 73.12 118 GLY A O 1
ATOM 903 N N . GLY A 1 119 ? 0.708 -6.581 -11.702 1.00 73.44 119 GLY A N 1
ATOM 904 C CA . GLY A 1 119 ? -0.249 -7.000 -10.669 1.00 73.44 119 GLY A CA 1
ATOM 905 C C . GLY A 1 119 ? -0.081 -6.297 -9.320 1.00 73.44 119 GLY A C 1
ATOM 906 O O . GLY A 1 119 ? -0.781 -6.645 -8.370 1.00 73.44 119 GLY A O 1
ATOM 907 N N . CYS A 1 120 ? 0.855 -5.350 -9.205 1.00 80.88 120 CYS A N 1
ATOM 908 C CA . CYS A 1 120 ? 1.122 -4.678 -7.939 1.00 80.88 120 CYS A CA 1
ATOM 909 C C . CYS A 1 120 ? -0.119 -3.953 -7.413 1.00 80.88 120 CYS A C 1
ATOM 911 O O . CYS A 1 120 ? -0.850 -3.288 -8.152 1.00 80.88 120 CYS A O 1
ATOM 913 N N . CYS A 1 121 ? -0.336 -4.108 -6.112 1.00 83.75 121 CYS A N 1
ATOM 914 C CA . CYS A 1 121 ? -1.419 -3.497 -5.366 1.00 83.75 121 CYS A CA 1
ATOM 915 C C . CYS A 1 121 ? -0.879 -2.970 -4.039 1.00 83.75 121 CYS A C 1
ATOM 917 O O . CYS A 1 121 ? 0.142 -3.436 -3.531 1.00 83.75 121 CYS A O 1
ATOM 919 N N . SER A 1 122 ? -1.591 -2.020 -3.451 1.00 87.81 122 SER A N 1
ATOM 920 C CA . SER A 1 122 ? -1.234 -1.410 -2.176 1.00 87.81 122 SER A CA 1
ATOM 921 C C . SER A 1 122 ? -2.417 -1.427 -1.222 1.00 87.81 122 SER A C 1
ATOM 923 O O . SER A 1 122 ? -3.566 -1.269 -1.636 1.00 87.81 122 SER A O 1
ATOM 925 N N . LEU A 1 123 ? -2.134 -1.598 0.066 1.00 88.31 123 LEU A N 1
ATOM 926 C CA . LEU A 1 123 ? -3.128 -1.496 1.127 1.00 88.31 123 LEU A CA 1
ATOM 927 C C . LEU A 1 123 ? -3.050 -0.107 1.758 1.00 88.31 123 LEU A C 1
ATOM 929 O O . LEU A 1 123 ? -2.019 0.286 2.305 1.00 88.31 123 LEU A O 1
ATOM 933 N N . ILE A 1 124 ? -4.143 0.641 1.679 1.00 92.94 124 ILE A N 1
ATOM 934 C CA . ILE A 1 124 ? -4.283 1.963 2.282 1.00 92.94 124 ILE A CA 1
ATOM 935 C C . ILE A 1 124 ? -5.175 1.835 3.505 1.00 92.94 124 ILE A C 1
ATOM 937 O O . ILE A 1 124 ? -6.286 1.316 3.406 1.00 92.94 124 ILE A O 1
ATOM 941 N N . ILE A 1 125 ? -4.702 2.332 4.641 1.00 90.88 125 ILE A N 1
ATOM 942 C CA . ILE A 1 125 ? -5.450 2.344 5.897 1.00 90.88 125 ILE A CA 1
ATOM 943 C C . ILE A 1 125 ? -5.618 3.797 6.321 1.00 90.88 125 ILE A C 1
ATOM 945 O O . ILE A 1 125 ? -4.633 4.520 6.430 1.00 90.88 125 ILE A O 1
ATOM 949 N N . GLU A 1 126 ? -6.857 4.220 6.544 1.00 92.56 126 GLU A N 1
ATOM 950 C CA . GLU A 1 126 ? -7.246 5.572 6.946 1.00 92.56 126 GLU A CA 1
ATOM 951 C C . GLU A 1 126 ? -8.057 5.492 8.245 1.00 92.56 126 GLU A C 1
ATOM 953 O O . GLU A 1 126 ? -9.001 4.706 8.330 1.00 92.56 126 GLU A O 1
ATOM 958 N N . GLY A 1 127 ? -7.718 6.291 9.256 1.00 90.19 127 GLY A N 1
ATOM 959 C CA . GLY A 1 127 ? -8.412 6.300 10.549 1.00 90.19 127 GLY A CA 1
ATOM 960 C C . GLY A 1 127 ? -7.490 6.691 11.699 1.00 90.19 127 GLY A C 1
ATOM 961 O O . GLY A 1 127 ? -6.402 7.199 11.479 1.00 90.19 127 GLY A O 1
ATOM 962 N N . ALA A 1 128 ? -7.898 6.440 12.944 1.00 85.94 128 ALA A N 1
ATOM 963 C CA . ALA A 1 128 ? -7.033 6.675 14.104 1.00 85.94 128 ALA A CA 1
ATOM 964 C C . ALA A 1 128 ? -6.038 5.512 14.288 1.00 85.94 128 ALA A C 1
ATOM 966 O O . ALA A 1 128 ? -6.385 4.494 14.901 1.00 85.94 128 ALA A O 1
ATOM 967 N N . LEU A 1 129 ? -4.815 5.669 13.770 1.00 85.75 129 LEU A N 1
ATOM 968 C CA . LEU A 1 129 ? -3.791 4.621 13.701 1.00 85.75 129 LEU A CA 1
ATOM 969 C C . LEU A 1 129 ? -2.656 4.852 14.701 1.00 85.75 129 LEU A C 1
ATOM 971 O O . LEU A 1 129 ? -2.311 5.990 15.040 1.00 85.75 129 LEU A O 1
ATOM 975 N N . ARG A 1 130 ? -2.033 3.757 15.146 1.00 83.88 130 ARG A N 1
ATOM 976 C CA . ARG A 1 130 ? -0.831 3.782 15.983 1.00 83.88 130 ARG A CA 1
ATOM 977 C C . ARG A 1 130 ? 0.268 2.901 15.397 1.00 83.88 130 ARG A C 1
ATOM 979 O O . ARG A 1 130 ? 0.002 1.780 14.982 1.00 83.88 130 ARG A O 1
ATOM 986 N N . PHE A 1 131 ? 1.497 3.414 15.397 1.00 83.25 131 PHE A N 1
ATOM 987 C CA . PHE A 1 131 ? 2.714 2.672 15.063 1.00 83.25 131 PHE A CA 1
ATOM 988 C C . PHE A 1 131 ? 3.890 3.229 15.875 1.00 83.25 131 PHE A C 1
ATOM 990 O O . PHE A 1 131 ? 4.018 4.446 15.996 1.00 83.25 131 PHE A O 1
ATOM 997 N N . ASP A 1 132 ? 4.718 2.362 16.469 1.00 83.12 132 ASP A N 1
ATOM 998 C CA . ASP A 1 132 ? 5.873 2.749 17.308 1.00 83.12 132 ASP A CA 1
ATOM 999 C C . ASP A 1 132 ? 5.538 3.853 18.340 1.00 83.12 132 ASP A C 1
ATOM 1001 O O . ASP A 1 132 ? 6.180 4.900 18.431 1.00 83.12 132 ASP A O 1
ATOM 1005 N N . PHE A 1 133 ? 4.435 3.653 19.073 1.00 81.25 133 PHE A N 1
ATOM 1006 C CA . PHE A 1 133 ? 3.894 4.583 20.080 1.00 81.25 133 PHE A CA 1
ATOM 1007 C C . PHE A 1 133 ? 3.478 5.976 19.564 1.00 81.25 133 PHE A C 1
ATOM 1009 O O . PHE A 1 133 ? 3.062 6.825 20.358 1.00 81.25 133 PHE A O 1
ATOM 1016 N N . LYS A 1 134 ? 3.526 6.221 18.250 1.00 86.62 134 LYS A N 1
ATOM 1017 C CA . LYS A 1 134 ? 3.088 7.463 17.597 1.00 86.62 134 LYS A CA 1
ATOM 1018 C C . LYS A 1 134 ? 1.728 7.287 16.931 1.00 86.62 134 LYS A C 1
ATOM 1020 O O . LYS A 1 134 ? 1.348 6.180 16.556 1.00 86.62 134 LYS A O 1
ATOM 1025 N N . LYS A 1 135 ? 0.998 8.397 16.807 1.00 89.38 135 LYS A N 1
ATOM 1026 C CA . LYS A 1 135 ? -0.309 8.456 16.143 1.00 89.38 135 LYS A CA 1
ATOM 1027 C C . LYS A 1 135 ? -0.159 8.922 14.702 1.00 89.38 135 LYS A C 1
ATOM 1029 O O . LYS A 1 135 ? 0.643 9.817 14.439 1.00 89.38 135 LYS A O 1
ATOM 1034 N N . TYR A 1 136 ? -0.965 8.337 13.831 1.00 91.31 136 TYR A N 1
ATOM 1035 C CA . TYR A 1 136 ? -1.032 8.624 12.405 1.00 91.31 136 TYR A CA 1
ATOM 1036 C C . TYR A 1 136 ? -2.487 8.549 11.943 1.00 91.31 136 TYR A C 1
ATOM 1038 O O . TYR A 1 136 ? -3.301 7.886 12.590 1.00 91.31 136 TYR A O 1
ATOM 1046 N N . ASP A 1 137 ? -2.789 9.188 10.819 1.00 92.94 137 ASP A N 1
ATOM 1047 C CA . ASP A 1 137 ? -4.124 9.190 10.225 1.00 92.94 137 ASP A CA 1
ATOM 1048 C C . ASP A 1 137 ? -4.192 8.295 8.981 1.00 92.94 137 ASP A C 1
ATOM 1050 O O . ASP A 1 137 ? -5.269 7.818 8.601 1.00 92.94 137 ASP A O 1
ATOM 1054 N N . LYS A 1 138 ? -3.046 8.060 8.325 1.00 94.56 138 LYS A N 1
ATOM 1055 C CA . LYS A 1 138 ? -2.990 7.281 7.089 1.00 94.56 138 LYS A CA 1
ATOM 1056 C C . LYS A 1 138 ? -1.695 6.504 6.886 1.00 94.56 138 LYS A C 1
ATOM 1058 O O . LYS A 1 138 ? -0.607 7.077 6.841 1.00 94.56 138 LYS A O 1
ATOM 1063 N N . PHE A 1 139 ? -1.830 5.209 6.621 1.00 93.25 139 PHE A N 1
ATOM 1064 C CA . PHE A 1 139 ? -0.740 4.334 6.190 1.00 93.25 139 PHE A CA 1
ATOM 1065 C C . PHE A 1 139 ? -0.921 3.873 4.748 1.00 93.25 139 PHE A C 1
ATOM 1067 O O . PHE A 1 139 ? -2.043 3.644 4.294 1.00 93.25 139 PHE A O 1
ATOM 1074 N N . ALA A 1 140 ? 0.198 3.696 4.047 1.00 93.69 140 ALA A N 1
ATOM 1075 C CA . ALA A 1 140 ? 0.250 3.016 2.760 1.00 93.69 140 ALA A CA 1
ATOM 1076 C C . ALA A 1 140 ? 1.260 1.866 2.814 1.00 93.69 140 ALA A C 1
ATOM 1078 O O . ALA A 1 140 ? 2.460 2.094 2.950 1.00 93.69 140 ALA A O 1
ATOM 1079 N N . PHE A 1 141 ? 0.776 0.638 2.666 1.00 90.31 141 PHE A N 1
ATOM 1080 C CA . PHE A 1 141 ? 1.599 -0.548 2.453 1.00 90.31 141 PHE A CA 1
ATOM 1081 C C . PHE A 1 141 ? 1.701 -0.778 0.959 1.00 90.31 141 PHE A C 1
ATOM 1083 O O . PHE A 1 141 ? 0.710 -1.108 0.305 1.00 90.31 141 PHE A O 1
ATOM 1090 N N . VAL A 1 142 ? 2.877 -0.513 0.405 1.00 89.75 142 VAL A N 1
ATOM 1091 C CA . VAL A 1 142 ? 3.032 -0.338 -1.045 1.00 89.75 142 VAL A CA 1
ATOM 1092 C C . VAL A 1 142 ? 3.752 -1.492 -1.725 1.00 89.75 142 VAL A C 1
ATOM 1094 O O . VAL A 1 142 ? 3.737 -1.568 -2.951 1.00 89.75 142 VAL A O 1
ATOM 1097 N N . GLY A 1 143 ? 4.347 -2.388 -0.936 1.00 85.06 143 GLY A N 1
ATOM 1098 C CA . GLY A 1 143 ? 5.264 -3.404 -1.432 1.00 85.06 143 GLY A CA 1
ATOM 1099 C C . GLY A 1 143 ? 6.356 -2.811 -2.310 1.00 85.06 143 GLY A C 1
ATOM 1100 O O . GLY A 1 143 ? 6.725 -1.655 -2.121 1.00 85.06 143 GLY A O 1
ATOM 1101 N N . ASP A 1 144 ? 6.817 -3.561 -3.302 1.00 85.00 144 ASP A N 1
ATOM 1102 C CA . ASP A 1 144 ? 7.987 -3.207 -4.122 1.00 85.00 144 ASP A CA 1
ATOM 1103 C C . ASP A 1 144 ? 7.741 -2.028 -5.088 1.00 85.00 144 ASP A C 1
ATOM 1105 O O . ASP A 1 144 ? 8.589 -1.686 -5.912 1.00 85.00 144 ASP A O 1
ATOM 1109 N N . LEU A 1 145 ? 6.589 -1.347 -4.985 1.00 88.56 145 LEU A N 1
ATOM 1110 C CA . LEU A 1 145 ? 6.436 -0.005 -5.553 1.00 88.56 145 LEU A CA 1
ATOM 1111 C C . LEU A 1 145 ? 7.475 0.962 -4.963 1.00 88.56 145 LEU A C 1
ATOM 1113 O O . LEU A 1 145 ? 7.955 1.850 -5.671 1.00 88.56 145 LEU A O 1
ATOM 1117 N N . TRP A 1 146 ? 7.803 0.778 -3.683 1.00 90.25 146 TRP A N 1
ATOM 1118 C CA . TRP A 1 146 ? 9.051 1.225 -3.078 1.00 90.25 146 TRP A CA 1
ATOM 1119 C C . TRP A 1 146 ? 9.799 -0.003 -2.591 1.00 90.25 146 TRP A C 1
ATOM 1121 O O . TRP A 1 146 ? 9.312 -0.686 -1.692 1.00 90.25 146 TRP A O 1
ATOM 1131 N N . ASP A 1 147 ? 10.975 -0.253 -3.156 1.00 83.19 147 ASP A N 1
ATOM 1132 C CA . ASP A 1 147 ? 11.852 -1.306 -2.655 1.00 83.19 147 ASP A CA 1
ATOM 1133 C C . ASP A 1 147 ? 12.270 -0.934 -1.234 1.00 83.19 147 ASP A C 1
ATOM 1135 O O . ASP A 1 147 ? 11.876 -1.602 -0.297 1.00 83.19 147 ASP A O 1
ATOM 1139 N N . GLU A 1 148 ? 12.876 0.237 -1.051 1.00 86.12 148 GLU A N 1
ATOM 1140 C CA . GLU A 1 148 ? 13.172 0.839 0.248 1.00 86.12 148 GLU A CA 1
ATOM 1141 C C . GLU A 1 148 ? 13.079 2.373 0.170 1.00 86.12 148 GLU A C 1
ATOM 1143 O O . GLU A 1 148 ? 12.742 2.944 -0.869 1.00 86.12 148 GLU A O 1
ATOM 1148 N N . LYS A 1 149 ? 13.365 3.077 1.273 1.00 88.44 149 LYS A N 1
ATOM 1149 C CA . LYS A 1 149 ? 13.266 4.548 1.334 1.00 88.44 149 LYS A CA 1
ATOM 1150 C C . LYS A 1 149 ? 14.106 5.256 0.259 1.00 88.44 149 LYS A C 1
ATOM 1152 O O . LYS A 1 149 ? 13.651 6.246 -0.310 1.00 88.44 149 LYS A O 1
ATOM 1157 N N . ASP A 1 150 ? 15.324 4.774 0.026 1.00 88.81 150 ASP A N 1
ATOM 1158 C CA . ASP A 1 150 ? 16.333 5.423 -0.817 1.00 88.81 150 ASP A CA 1
ATOM 1159 C C . ASP A 1 150 ? 16.582 4.620 -2.119 1.00 88.81 150 ASP A C 1
ATOM 1161 O O . ASP A 1 150 ? 17.697 4.555 -2.638 1.00 88.81 150 ASP A O 1
ATOM 1165 N N . ASP A 1 151 ? 15.518 4.023 -2.670 1.00 87.81 151 ASP A N 1
ATOM 1166 C CA . ASP A 1 151 ? 15.548 3.117 -3.831 1.00 87.81 151 ASP A CA 1
ATOM 1167 C C . ASP A 1 151 ? 15.653 3.803 -5.208 1.00 87.81 151 ASP A C 1
ATOM 1169 O O . ASP A 1 151 ? 15.754 3.128 -6.237 1.00 87.81 151 ASP A O 1
ATOM 1173 N N . GLU A 1 152 ? 15.659 5.142 -5.255 1.00 90.81 152 GLU A N 1
ATOM 1174 C CA . GLU A 1 152 ? 15.576 5.955 -6.485 1.00 90.81 152 GLU A CA 1
ATOM 1175 C C . GLU A 1 152 ? 16.606 5.576 -7.560 1.00 90.81 152 GLU A C 1
ATOM 1177 O O . GLU A 1 152 ? 16.349 5.703 -8.759 1.00 90.81 152 GLU A O 1
ATOM 1182 N N . SER A 1 153 ? 17.776 5.093 -7.138 1.00 88.62 153 SER A N 1
ATOM 1183 C CA . SER A 1 153 ? 18.857 4.709 -8.047 1.00 88.62 153 SER A CA 1
ATOM 1184 C C . SER A 1 153 ? 18.634 3.373 -8.764 1.00 88.62 153 SER A C 1
ATOM 1186 O O . SER A 1 153 ? 19.273 3.143 -9.792 1.00 88.62 153 SER A O 1
ATOM 1188 N N . PHE A 1 154 ? 17.738 2.508 -8.272 1.00 82.94 154 PHE A N 1
ATOM 1189 C CA . PHE A 1 154 ? 17.619 1.135 -8.770 1.00 82.94 154 PHE A CA 1
ATOM 1190 C C . PHE A 1 154 ? 16.188 0.612 -8.966 1.00 82.94 154 PHE A C 1
ATOM 1192 O O . PHE A 1 154 ? 16.024 -0.290 -9.791 1.00 82.94 154 PHE A O 1
ATOM 1199 N N . TYR A 1 155 ? 15.144 1.175 -8.343 1.00 85.12 155 TYR A N 1
ATOM 1200 C CA . TYR A 1 155 ? 13.775 0.622 -8.446 1.00 85.12 155 TYR A CA 1
ATOM 1201 C C . TYR A 1 155 ? 13.277 0.486 -9.895 1.00 85.12 155 TYR A C 1
ATOM 1203 O O . TYR A 1 155 ? 12.605 -0.480 -10.250 1.00 85.12 155 TYR A O 1
ATOM 1211 N N . LYS A 1 156 ? 13.662 1.420 -10.777 1.00 85.00 156 LYS A N 1
ATOM 1212 C CA . LYS A 1 156 ? 13.312 1.371 -12.207 1.00 85.00 156 LYS A CA 1
ATOM 1213 C C . LYS A 1 156 ? 13.927 0.169 -12.918 1.00 85.00 156 LYS A C 1
ATOM 1215 O O . LYS A 1 156 ? 13.325 -0.349 -13.845 1.00 85.00 156 LYS A O 1
ATOM 1220 N N . SER A 1 157 ? 15.116 -0.266 -12.508 1.00 81.62 157 SER A N 1
ATOM 1221 C CA . SER A 1 157 ? 15.770 -1.440 -13.100 1.00 81.62 157 SER A CA 1
ATOM 1222 C C . SER A 1 157 ? 15.155 -2.764 -12.644 1.00 81.62 157 SER A C 1
ATOM 1224 O O . SER A 1 157 ? 15.309 -3.767 -13.332 1.00 81.62 157 SER A O 1
ATOM 1226 N N . LEU A 1 158 ? 14.430 -2.749 -11.522 1.00 75.75 158 LEU A N 1
ATOM 1227 C CA . LEU A 1 158 ? 13.739 -3.905 -10.950 1.00 75.75 158 LEU A CA 1
ATOM 1228 C C . LEU A 1 158 ? 12.257 -3.974 -11.353 1.00 75.75 158 LEU A C 1
ATOM 1230 O O . LEU A 1 158 ? 11.527 -4.824 -10.862 1.00 75.75 158 LEU A O 1
ATOM 1234 N N . SER A 1 159 ? 11.791 -3.070 -12.216 1.00 79.69 159 SER A N 1
ATOM 1235 C CA . SER A 1 159 ? 10.377 -2.909 -12.551 1.00 79.69 159 SER A CA 1
ATOM 1236 C C . SER A 1 159 ? 10.072 -3.425 -13.957 1.00 79.69 159 SER A C 1
ATOM 1238 O O . SER A 1 159 ? 10.728 -3.035 -14.922 1.00 79.69 159 SER A O 1
ATOM 1240 N N . GLU A 1 160 ? 9.026 -4.248 -14.090 1.00 81.25 160 GLU A N 1
ATOM 1241 C CA . GLU A 1 160 ? 8.499 -4.692 -15.391 1.00 81.25 160 GLU A CA 1
ATOM 1242 C C . GLU A 1 160 ? 8.031 -3.505 -16.249 1.00 81.25 160 GLU A C 1
ATOM 1244 O O . GLU A 1 160 ? 8.146 -3.527 -17.475 1.00 81.25 160 GLU A O 1
ATOM 1249 N N . ASN A 1 161 ? 7.491 -2.461 -15.609 1.00 84.38 161 ASN A N 1
ATOM 1250 C CA . ASN A 1 161 ? 7.019 -1.247 -16.265 1.00 84.38 161 ASN A CA 1
ATOM 1251 C C . ASN A 1 161 ? 7.416 0.016 -15.469 1.00 84.38 161 ASN A C 1
ATOM 1253 O O . ASN A 1 161 ? 6.614 0.541 -14.685 1.00 84.38 161 ASN A O 1
ATOM 1257 N N . PRO A 1 162 ? 8.635 0.543 -15.693 1.00 86.50 162 PRO A N 1
ATOM 1258 C CA . PRO A 1 162 ? 9.169 1.662 -14.917 1.00 86.50 162 PRO A CA 1
ATOM 1259 C C . PRO A 1 162 ? 8.358 2.953 -15.063 1.00 86.50 162 PRO A C 1
ATOM 1261 O O . PRO A 1 162 ? 8.227 3.712 -14.105 1.00 86.50 162 PRO A O 1
ATOM 1264 N N . GLU A 1 163 ? 7.787 3.202 -16.245 1.00 90.94 163 GLU A N 1
ATOM 1265 C CA . GLU A 1 163 ? 6.937 4.373 -16.494 1.00 90.94 163 GLU A CA 1
ATOM 1266 C C . GLU A 1 163 ? 5.665 4.317 -15.643 1.00 90.94 163 GLU A C 1
ATOM 1268 O O . GLU A 1 163 ? 5.299 5.298 -14.996 1.00 90.94 163 GLU A O 1
ATOM 1273 N N . GLN A 1 164 ? 5.024 3.148 -15.583 1.00 89.06 164 GLN A N 1
ATOM 1274 C CA . GLN A 1 164 ? 3.851 2.943 -14.742 1.00 89.06 164 GLN A CA 1
ATOM 1275 C C . GLN A 1 164 ? 4.206 3.010 -13.251 1.00 89.06 164 GLN A C 1
ATOM 1277 O O . GLN A 1 164 ? 3.468 3.627 -12.486 1.00 89.06 164 GLN A O 1
ATOM 1282 N N . SER A 1 165 ? 5.364 2.473 -12.851 1.00 89.62 165 SER A N 1
ATOM 1283 C CA . SER A 1 165 ? 5.860 2.565 -11.472 1.00 89.62 165 SER A CA 1
ATOM 1284 C C . SER A 1 165 ? 5.999 4.020 -11.011 1.00 89.62 165 SER A C 1
ATOM 1286 O O . SER A 1 165 ? 5.523 4.378 -9.935 1.00 89.62 165 SER A O 1
ATOM 1288 N N . VAL A 1 166 ? 6.531 4.907 -11.863 1.00 93.88 166 VAL A N 1
ATOM 1289 C CA . VAL A 1 166 ? 6.592 6.356 -11.585 1.00 93.88 166 VAL A CA 1
ATOM 1290 C C . VAL A 1 166 ? 5.195 6.948 -11.380 1.00 93.88 166 VAL A C 1
ATOM 1292 O O . VAL A 1 166 ? 4.982 7.726 -10.447 1.00 93.88 166 VAL A O 1
ATOM 1295 N N . LEU A 1 167 ? 4.224 6.580 -12.220 1.00 95.12 167 LEU A N 1
ATOM 1296 C CA . LEU A 1 167 ? 2.847 7.060 -12.087 1.00 95.12 167 LEU A CA 1
ATOM 1297 C C . LEU A 1 167 ? 2.180 6.542 -10.804 1.00 95.12 167 LEU A C 1
ATOM 1299 O O . LEU A 1 167 ? 1.492 7.307 -10.129 1.00 95.12 167 LEU A O 1
ATOM 1303 N N . SER A 1 168 ? 2.406 5.283 -10.424 1.00 94.06 168 SER A N 1
ATOM 1304 C CA . SER A 1 168 ? 1.871 4.711 -9.186 1.00 94.06 168 SER A CA 1
ATOM 1305 C C . SER A 1 168 ? 2.524 5.306 -7.941 1.00 94.06 168 SER A C 1
ATOM 1307 O O . SER A 1 168 ? 1.805 5.659 -7.005 1.00 94.06 168 SER A O 1
ATOM 1309 N N . ARG A 1 169 ? 3.844 5.538 -7.944 1.00 95.38 169 ARG A N 1
ATOM 1310 C CA . ARG A 1 169 ? 4.535 6.289 -6.879 1.00 95.38 169 ARG A CA 1
ATOM 1311 C C . ARG A 1 169 ? 3.975 7.705 -6.763 1.00 95.38 169 ARG A C 1
ATOM 1313 O O . ARG A 1 169 ? 3.626 8.143 -5.668 1.00 95.38 169 ARG A O 1
ATOM 1320 N N . SER A 1 170 ? 3.790 8.392 -7.892 1.00 95.56 170 SER A N 1
ATOM 1321 C CA . SER A 1 170 ? 3.174 9.722 -7.931 1.00 95.56 170 SER A CA 1
ATOM 1322 C C . SER A 1 170 ? 1.748 9.715 -7.381 1.00 95.56 170 SER A C 1
ATOM 1324 O O . SER A 1 170 ? 1.392 10.610 -6.620 1.00 95.56 170 SER A O 1
ATOM 1326 N N . TYR A 1 171 ? 0.939 8.702 -7.691 1.00 96.38 171 TYR A N 1
ATOM 1327 C CA . TYR A 1 171 ? -0.410 8.563 -7.141 1.00 96.38 171 TYR A CA 1
ATOM 1328 C C . TYR A 1 171 ? -0.398 8.360 -5.620 1.00 96.38 171 TYR A C 1
ATOM 1330 O O . TYR A 1 171 ? -1.114 9.061 -4.901 1.00 96.38 171 TYR A O 1
ATOM 1338 N N . ILE A 1 172 ? 0.444 7.460 -5.099 1.00 95.94 172 ILE A N 1
ATOM 1339 C CA . ILE A 1 172 ? 0.593 7.276 -3.648 1.00 95.94 172 ILE A CA 1
ATOM 1340 C C . ILE A 1 172 ? 1.028 8.590 -2.985 1.00 95.94 172 ILE A C 1
ATOM 1342 O O . ILE A 1 172 ? 0.421 9.033 -2.010 1.00 95.94 172 ILE A O 1
ATOM 1346 N N . PHE A 1 173 ? 2.035 9.258 -3.542 1.00 94.50 173 PHE A N 1
ATOM 1347 C CA . PHE A 1 173 ? 2.592 10.472 -2.958 1.00 94.50 173 PHE A CA 1
ATOM 1348 C C . PHE A 1 173 ? 1.628 11.669 -3.031 1.00 94.50 173 PHE A C 1
ATOM 1350 O O . PHE A 1 173 ? 1.376 12.334 -2.028 1.00 94.50 173 PHE A O 1
ATOM 1357 N N . ASN A 1 174 ? 1.064 11.945 -4.210 1.00 94.69 174 ASN A N 1
ATOM 1358 C CA . ASN A 1 174 ? 0.293 13.160 -4.484 1.00 94.69 174 ASN A CA 1
ATOM 1359 C C . ASN A 1 174 ? -1.208 13.012 -4.234 1.00 94.69 174 ASN A C 1
ATOM 1361 O O . ASN A 1 174 ? -1.866 14.012 -3.936 1.00 94.69 174 ASN A O 1
ATOM 1365 N N . THR A 1 175 ? -1.766 11.809 -4.374 1.00 95.38 175 THR A N 1
ATOM 1366 C CA . THR A 1 175 ? -3.211 11.569 -4.254 1.00 95.38 175 THR A CA 1
ATOM 1367 C C . THR A 1 175 ? -3.552 10.899 -2.934 1.00 95.38 175 THR A C 1
ATOM 1369 O O . THR A 1 175 ? -4.375 11.434 -2.192 1.00 95.38 175 THR A O 1
ATOM 1372 N N . VAL A 1 176 ? -2.907 9.775 -2.604 1.00 96.12 176 VAL A N 1
ATOM 1373 C CA . VAL A 1 176 ? -3.168 9.079 -1.333 1.00 96.12 176 VAL A CA 1
ATOM 1374 C C . VAL A 1 176 ? -2.674 9.912 -0.151 1.00 96.12 176 VAL A C 1
ATOM 1376 O O . VAL A 1 176 ? -3.422 10.071 0.815 1.00 96.12 176 VAL A O 1
ATOM 1379 N N . LYS A 1 177 ? -1.467 10.490 -0.254 1.00 95.94 177 LYS A N 1
ATOM 1380 C CA . LYS A 1 177 ? -0.819 11.308 0.788 1.00 95.94 177 LYS A CA 1
ATOM 1381 C C . LYS A 1 177 ? -0.792 10.601 2.155 1.00 95.94 177 LYS A C 1
ATOM 1383 O O . LYS A 1 177 ? -1.430 11.081 3.092 1.00 95.94 177 LYS A O 1
ATOM 1388 N N . PRO A 1 178 ? -0.141 9.430 2.266 1.00 96.00 178 PRO A N 1
ATOM 1389 C CA . PRO A 1 178 ? -0.010 8.741 3.545 1.00 96.00 178 PRO A CA 1
ATOM 1390 C C . PRO A 1 178 ? 0.936 9.498 4.484 1.00 96.00 178 PRO A C 1
ATOM 1392 O O . PRO A 1 178 ? 1.828 10.207 4.026 1.00 96.00 178 PRO A O 1
ATOM 1395 N N . ASP A 1 179 ? 0.794 9.304 5.791 1.00 95.38 179 ASP A N 1
ATOM 1396 C CA . ASP A 1 179 ? 1.766 9.806 6.767 1.00 95.38 179 ASP A CA 1
ATOM 1397 C C . ASP A 1 179 ? 3.006 8.905 6.834 1.00 95.38 179 ASP A C 1
ATOM 1399 O O . ASP A 1 179 ? 4.114 9.365 7.121 1.00 95.38 179 ASP A O 1
ATOM 1403 N N . LEU A 1 180 ? 2.813 7.609 6.564 1.00 93.38 180 LEU A N 1
ATOM 1404 C CA . LEU A 1 180 ? 3.858 6.594 6.579 1.00 93.38 180 LEU A CA 1
ATOM 1405 C C . LEU A 1 180 ? 3.683 5.610 5.418 1.00 93.38 180 LEU A C 1
ATOM 1407 O O . LEU A 1 180 ? 2.582 5.115 5.161 1.00 93.38 180 LEU A O 1
ATOM 1411 N N . ILE A 1 181 ? 4.790 5.322 4.738 1.00 92.88 181 ILE A N 1
ATOM 1412 C CA . ILE A 1 181 ? 4.901 4.313 3.687 1.00 92.88 181 ILE A CA 1
ATOM 1413 C C . ILE A 1 181 ? 5.629 3.102 4.263 1.00 92.88 181 ILE A C 1
ATOM 1415 O O . ILE A 1 181 ? 6.692 3.246 4.866 1.00 92.88 181 ILE A O 1
ATOM 1419 N N . PHE A 1 182 ? 5.059 1.918 4.059 1.00 90.50 182 PHE A N 1
ATOM 1420 C CA . PHE A 1 182 ? 5.653 0.626 4.388 1.00 90.50 182 PHE A CA 1
ATOM 1421 C C . PHE A 1 182 ? 6.122 -0.021 3.074 1.00 90.50 182 PHE A C 1
ATOM 1423 O O . PHE A 1 182 ? 5.269 -0.480 2.300 1.00 90.50 182 PHE A O 1
ATOM 1430 N N . PRO A 1 183 ? 7.437 0.016 2.779 1.00 87.50 183 PRO A N 1
ATOM 1431 C CA . PRO A 1 183 ? 7.987 -0.490 1.525 1.00 87.50 183 PRO A CA 1
ATOM 1432 C C . PRO A 1 183 ? 8.070 -2.018 1.493 1.00 87.50 183 PRO A C 1
ATOM 1434 O O . PRO A 1 183 ? 7.888 -2.694 2.512 1.00 87.50 183 PRO A O 1
ATOM 1437 N N . GLY A 1 184 ? 8.384 -2.541 0.309 1.00 78.81 184 GLY A N 1
ATOM 1438 C CA . GLY A 1 184 ? 8.649 -3.954 0.064 1.00 78.81 184 GLY A CA 1
ATOM 1439 C C . GLY A 1 184 ? 9.794 -4.508 0.904 1.00 78.81 184 GLY A C 1
ATOM 1440 O O . GLY A 1 184 ? 9.692 -5.587 1.492 1.00 78.81 184 GLY A O 1
ATOM 1441 N N . HIS A 1 185 ? 10.847 -3.708 1.043 1.00 76.88 185 HIS A N 1
ATOM 1442 C CA . HIS A 1 185 ? 12.087 -4.039 1.717 1.00 76.88 185 HIS A CA 1
ATOM 1443 C C . HIS A 1 185 ? 12.534 -2.897 2.650 1.00 76.88 185 HIS A C 1
ATOM 1445 O O . HIS A 1 185 ? 12.747 -1.747 2.281 1.00 76.88 185 HIS A O 1
ATOM 1451 N N . GLY A 1 186 ? 12.689 -3.208 3.936 1.00 77.88 186 GLY A N 1
ATOM 1452 C CA . GLY A 1 186 ? 13.218 -2.256 4.918 1.00 77.88 186 GLY A CA 1
ATOM 1453 C C . GLY A 1 186 ? 12.162 -1.491 5.730 1.00 77.88 186 GLY A C 1
ATOM 1454 O O . GLY A 1 186 ? 10.983 -1.846 5.745 1.00 77.88 186 GLY A O 1
ATOM 1455 N N . PRO A 1 187 ? 12.599 -0.500 6.532 1.00 83.44 187 PRO A N 1
ATOM 1456 C CA . PRO A 1 187 ? 11.752 0.116 7.544 1.00 83.44 187 PRO A CA 1
ATOM 1457 C C . PRO A 1 187 ? 10.734 1.101 6.945 1.00 83.44 187 PRO A C 1
ATOM 1459 O O . PRO A 1 187 ? 11.018 1.742 5.929 1.00 83.44 187 PRO A O 1
ATOM 1462 N N . PRO A 1 188 ? 9.585 1.314 7.616 1.00 88.88 188 PRO A N 1
ATOM 1463 C CA . PRO A 1 188 ? 8.633 2.341 7.217 1.00 88.88 188 PRO A CA 1
ATOM 1464 C C . PRO A 1 188 ? 9.249 3.742 7.259 1.00 88.88 188 PRO A C 1
ATOM 1466 O O . PRO A 1 188 ? 10.062 4.057 8.135 1.00 88.88 188 PRO A O 1
ATOM 1469 N N . PHE A 1 189 ? 8.825 4.615 6.351 1.00 91.69 189 PHE A N 1
ATOM 1470 C CA . PHE A 1 189 ? 9.333 5.981 6.259 1.00 91.69 189 PHE A CA 1
ATOM 1471 C C . PHE A 1 189 ? 8.222 6.987 5.962 1.00 91.69 189 PHE A C 1
ATOM 1473 O O . PHE A 1 189 ? 7.213 6.676 5.334 1.00 91.69 189 PHE A O 1
ATOM 1480 N N . ALA A 1 190 ? 8.412 8.224 6.423 1.00 92.88 190 ALA A N 1
ATOM 1481 C CA . ALA A 1 190 ? 7.528 9.324 6.057 1.00 92.88 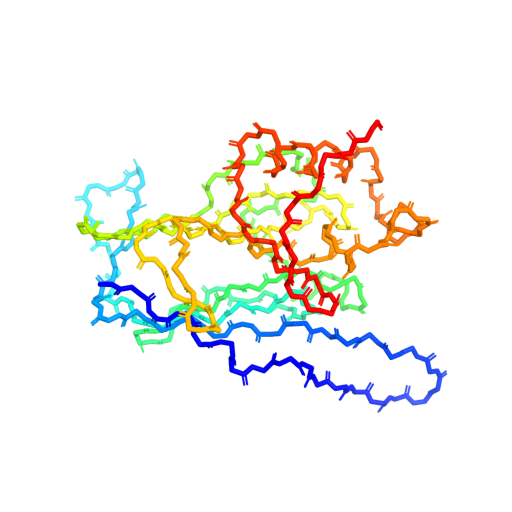190 ALA A CA 1
ATOM 1482 C C . ALA A 1 190 ? 7.827 9.759 4.610 1.00 92.88 190 ALA A C 1
ATOM 1484 O O . ALA A 1 190 ? 9.011 9.916 4.279 1.00 92.88 190 ALA A O 1
ATOM 1485 N N . PRO A 1 191 ? 6.811 9.996 3.758 1.00 89.00 191 PRO A N 1
ATOM 1486 C CA . PRO A 1 191 ? 7.045 10.456 2.397 1.00 89.00 191 PRO A CA 1
ATOM 1487 C C . PRO A 1 191 ? 7.808 11.783 2.408 1.00 89.00 191 PRO A C 1
ATOM 1489 O O . PRO A 1 191 ? 7.387 12.759 3.031 1.00 89.00 191 PRO A O 1
ATOM 1492 N N . GLN A 1 192 ? 8.937 11.836 1.707 1.00 78.19 192 GLN A N 1
ATOM 1493 C CA . GLN A 1 192 ? 9.692 13.073 1.513 1.00 78.19 192 GLN A CA 1
ATOM 1494 C C . GLN A 1 192 ? 9.326 13.679 0.159 1.00 78.19 192 GLN A C 1
ATOM 1496 O O . GLN A 1 192 ? 9.089 12.942 -0.795 1.00 78.19 192 GLN A O 1
ATOM 1501 N N . LYS A 1 193 ? 9.270 15.016 0.065 1.00 57.47 193 LYS A N 1
ATOM 1502 C CA . LYS A 1 193 ? 9.099 15.702 -1.226 1.00 57.47 193 LYS A CA 1
ATOM 1503 C C . LYS A 1 193 ? 10.169 15.207 -2.196 1.00 57.47 193 LYS A C 1
ATOM 1505 O O . LYS A 1 193 ? 11.347 15.481 -1.984 1.00 57.47 193 LYS A O 1
ATOM 1510 N N . GLN A 1 194 ? 9.745 14.496 -3.235 1.00 52.72 194 GLN A N 1
ATOM 1511 C CA . GLN A 1 194 ? 10.597 14.219 -4.383 1.00 52.72 194 GLN A CA 1
ATOM 1512 C C . GLN A 1 194 ? 10.741 15.527 -5.175 1.00 52.72 194 GLN A C 1
ATOM 1514 O O . GLN A 1 194 ? 9.740 16.208 -5.414 1.00 52.72 194 GLN A O 1
ATOM 1519 N N . TYR A 1 195 ? 11.986 15.924 -5.449 1.00 38.06 195 TYR A N 1
ATOM 1520 C CA . TYR A 1 195 ? 12.339 17.140 -6.193 1.00 38.06 195 TYR A CA 1
ATOM 1521 C C . TYR A 1 195 ? 12.178 16.943 -7.699 1.00 38.06 195 TYR A C 1
ATOM 1523 O O . TYR A 1 195 ? 12.491 15.829 -8.175 1.00 38.06 195 TYR A O 1
#

Organism: Oikopleura dioica (NCBI:txid34765)

InterPro domains:
  IPR036866 Ribonuclease Z/Hydroxyacylglutathione hydrolase-like [G3DSA:3.60.15.10] (66-191)
  IPR036866 Ribonuclease Z/Hydroxyacylglutathione hydrolase-like [SSF56281] (105-190)